Protein AF-A0AA42K1G2-F1 (afdb_monomer)

pLDDT: mean 85.67, std 8.79, range [44.56, 96.56]

Organism: NCBI:txid3037798

InterPro domains:
  IPR009713 Uncharacterised protein family PsiA [PF06952] (1-209)

Nearest PDB structures (foldseek):
  8pr0-assembly1_A  TM=2.053E-01  e=8.808E+00  Homo sapiens

Structure (mmCIF, N/CA/C/O backbone):
data_AF-A0AA42K1G2-F1
#
_entry.id   AF-A0AA42K1G2-F1
#
loop_
_atom_site.group_PDB
_atom_site.id
_atom_site.type_symbol
_atom_site.label_atom_id
_atom_site.label_alt_id
_atom_site.label_comp_id
_atom_site.label_asym_id
_atom_site.label_entity_id
_atom_site.label_seq_id
_atom_site.pdbx_PDB_ins_code
_atom_site.Cartn_x
_atom_site.Cartn_y
_atom_site.Cartn_z
_atom_site.occupancy
_atom_site.B_iso_or_equiv
_atom_site.auth_seq_id
_atom_site.auth_comp_id
_atom_site.auth_asym_id
_atom_site.auth_atom_id
_atom_site.pdbx_PDB_model_num
ATOM 1 N N . MET A 1 1 ? -23.675 -16.047 34.300 1.00 54.50 1 MET A N 1
ATOM 2 C CA . MET A 1 1 ? -24.504 -15.795 33.089 1.00 54.50 1 MET A CA 1
ATOM 3 C C . MET A 1 1 ? -25.926 -16.357 33.238 1.00 54.50 1 MET A C 1
ATOM 5 O O . MET A 1 1 ? -26.657 -16.384 32.256 1.00 54.50 1 MET A O 1
ATOM 9 N N . SER A 1 2 ? -26.373 -16.737 34.446 1.00 71.44 2 SER A N 1
ATOM 10 C CA . SER A 1 2 ? -27.739 -17.251 34.630 1.00 71.44 2 SER A CA 1
ATOM 11 C C . SER A 1 2 ? -28.789 -16.130 34.711 1.00 71.44 2 SER A C 1
ATOM 13 O O . SER A 1 2 ? -29.926 -16.319 34.289 1.00 71.44 2 SER A O 1
ATOM 15 N N . ALA A 1 3 ? -28.398 -14.939 35.183 1.00 76.69 3 ALA A N 1
ATOM 16 C CA . ALA A 1 3 ? -29.294 -13.805 35.406 1.00 76.69 3 ALA A CA 1
ATOM 17 C C . ALA A 1 3 ? -30.017 -13.293 34.146 1.00 76.69 3 ALA A C 1
ATOM 19 O O . ALA A 1 3 ? -31.204 -12.990 34.229 1.00 76.69 3 ALA A O 1
ATOM 20 N N . ILE A 1 4 ? -29.336 -13.216 32.993 1.00 85.19 4 ILE A N 1
ATOM 21 C CA . ILE A 1 4 ? -29.946 -12.768 31.724 1.00 85.19 4 ILE A CA 1
ATOM 22 C C . ILE A 1 4 ? -30.990 -13.789 31.266 1.00 85.19 4 ILE A C 1
ATOM 24 O O . ILE A 1 4 ? -32.155 -13.438 31.114 1.00 85.19 4 ILE A O 1
ATOM 28 N N . ALA A 1 5 ? -30.596 -15.062 31.159 1.00 86.38 5 ALA A N 1
ATOM 29 C CA . ALA A 1 5 ? -31.488 -16.147 30.753 1.00 86.38 5 ALA A CA 1
ATOM 30 C C . ALA A 1 5 ? -32.708 -16.280 31.683 1.00 86.38 5 ALA A C 1
ATOM 32 O O . ALA A 1 5 ? -33.821 -16.528 31.229 1.00 86.38 5 ALA A O 1
ATOM 33 N N . TYR A 1 6 ? -32.524 -16.062 32.989 1.00 87.69 6 TYR A N 1
ATOM 34 C CA . TYR A 1 6 ? -33.616 -16.066 33.962 1.00 87.69 6 TYR A CA 1
ATOM 35 C C . TYR A 1 6 ? -34.645 -14.950 33.712 1.00 87.69 6 TYR A C 1
ATOM 37 O O . TYR A 1 6 ? -35.847 -15.174 33.875 1.00 87.69 6 TYR A O 1
ATOM 45 N N . ILE A 1 7 ? -34.194 -13.744 33.352 1.00 90.19 7 ILE A N 1
ATOM 46 C CA . ILE A 1 7 ? -35.095 -12.623 33.056 1.00 90.19 7 ILE A CA 1
ATOM 47 C C . ILE A 1 7 ? -35.765 -12.813 31.694 1.00 90.19 7 ILE A C 1
ATOM 49 O O . ILE A 1 7 ? -36.975 -12.619 31.608 1.00 90.19 7 ILE A O 1
ATOM 53 N N . GLU A 1 8 ? -35.032 -13.284 30.685 1.00 88.12 8 GLU A N 1
ATOM 54 C CA . GLU A 1 8 ? -35.568 -13.575 29.349 1.00 88.12 8 GLU A CA 1
ATOM 55 C C . GLU A 1 8 ? -36.672 -14.651 29.403 1.00 88.12 8 GLU A C 1
ATOM 57 O O . GLU A 1 8 ? -37.791 -14.421 28.943 1.00 88.12 8 GLU A O 1
ATOM 62 N N . ALA A 1 9 ? -36.444 -15.764 30.108 1.00 88.50 9 ALA A N 1
ATOM 63 C CA . ALA A 1 9 ? -37.466 -16.798 30.306 1.00 88.50 9 ALA A CA 1
ATOM 64 C C . ALA A 1 9 ? -38.715 -16.267 31.038 1.00 88.50 9 ALA A C 1
ATOM 66 O O . ALA A 1 9 ? -39.847 -16.695 30.805 1.00 88.50 9 ALA A O 1
ATOM 67 N N . ARG A 1 10 ? -38.527 -15.305 31.949 1.00 88.25 10 ARG A N 1
ATOM 68 C CA . ARG A 1 10 ? -39.623 -14.669 32.685 1.00 88.25 10 ARG A CA 1
ATOM 69 C C . ARG A 1 10 ? -40.422 -13.707 31.802 1.00 88.25 10 ARG A C 1
ATOM 71 O O . ARG A 1 10 ? -41.642 -13.639 31.966 1.00 88.25 10 ARG A O 1
ATOM 78 N N . THR A 1 11 ? -39.759 -12.992 30.894 1.00 87.50 11 THR A N 1
ATOM 79 C CA . THR A 1 11 ? -40.427 -12.157 29.887 1.00 87.50 11 THR A CA 1
ATOM 80 C C . THR A 1 11 ? -41.189 -12.989 28.868 1.00 87.50 11 THR A C 1
ATOM 82 O O . THR A 1 11 ? -42.335 -12.664 28.574 1.00 87.50 11 THR A O 1
ATOM 85 N N . GLU A 1 12 ? -40.612 -14.096 28.396 1.00 87.50 12 GLU A N 1
ATOM 86 C CA . GLU A 1 12 ? -41.265 -15.026 27.464 1.00 87.50 12 GLU A CA 1
ATOM 87 C C . GLU A 1 12 ? -42.520 -15.659 28.078 1.00 87.50 12 GLU A C 1
ATOM 89 O O . GLU A 1 12 ? -43.532 -15.826 27.405 1.00 87.50 12 GLU A O 1
ATOM 94 N N . ALA A 1 13 ? -42.505 -15.914 29.389 1.00 89.19 13 ALA A N 1
ATOM 95 C CA . ALA A 1 13 ? -43.671 -16.364 30.147 1.00 89.19 13 ALA A CA 1
ATOM 96 C C . ALA A 1 13 ? -44.738 -15.267 30.391 1.00 89.19 13 ALA A C 1
ATOM 98 O O . ALA A 1 13 ? -45.660 -15.482 31.181 1.00 89.19 13 ALA A O 1
ATOM 99 N N . GLY A 1 14 ? -44.605 -14.081 29.785 1.00 84.31 14 GLY A N 1
ATOM 100 C CA . GLY A 1 14 ? -45.577 -12.985 29.867 1.00 84.31 14 GLY A CA 1
ATOM 101 C C . GLY A 1 14 ? -45.667 -12.308 31.238 1.00 84.31 14 GLY A C 1
ATOM 102 O O . GLY A 1 14 ? -46.660 -11.646 31.541 1.00 84.31 14 GLY A O 1
ATOM 103 N N . ARG A 1 15 ? -44.665 -12.478 32.111 1.00 86.06 15 ARG A N 1
ATOM 104 C CA . ARG A 1 15 ? -44.689 -11.891 33.458 1.00 86.06 15 ARG A CA 1
ATOM 105 C C . ARG A 1 15 ? -44.163 -10.461 33.439 1.00 86.06 15 ARG A C 1
ATOM 107 O O . ARG A 1 15 ? -43.101 -10.193 32.887 1.00 86.06 15 ARG A O 1
ATOM 114 N N . SER A 1 16 ? -44.842 -9.572 34.164 1.00 81.81 16 SER A N 1
ATOM 115 C CA . SER A 1 16 ? -44.354 -8.209 34.387 1.00 81.81 16 SER A CA 1
ATOM 116 C C . SER A 1 16 ? -42.993 -8.209 35.105 1.00 81.81 16 SER A C 1
ATOM 118 O O . SER A 1 16 ? -42.757 -8.949 36.080 1.00 81.81 16 SER A O 1
ATOM 120 N N . LEU A 1 17 ? -42.080 -7.390 34.582 1.00 86.31 17 LEU A N 1
ATOM 121 C CA . LEU A 1 17 ? -40.767 -7.123 35.153 1.00 86.31 17 LEU A CA 1
ATOM 122 C C . LEU A 1 17 ? -40.864 -5.932 36.109 1.00 86.31 17 LEU A C 1
ATOM 124 O O . LEU A 1 17 ? -41.482 -4.918 35.803 1.00 86.31 17 LEU A O 1
ATOM 128 N N . GLY A 1 18 ? -40.253 -6.066 37.287 1.00 84.69 18 GLY A N 1
ATOM 129 C CA . GLY A 1 18 ? -40.115 -4.943 38.214 1.00 84.69 18 GLY A CA 1
ATOM 130 C C . GLY A 1 18 ? -38.994 -3.994 37.787 1.00 84.69 18 GLY A C 1
ATOM 131 O O . GLY A 1 18 ? -38.222 -4.308 36.889 1.00 84.69 18 GLY A O 1
ATOM 132 N N . GLU A 1 19 ? -38.860 -2.869 38.489 1.00 88.00 19 GLU A N 1
ATOM 133 C CA . GLU A 1 19 ? -37.791 -1.891 38.245 1.00 88.00 19 GLU A CA 1
ATOM 134 C C . GLU A 1 19 ? -36.392 -2.533 38.374 1.00 88.00 19 GLU A C 1
ATOM 136 O O . GLU A 1 19 ? -36.134 -3.245 39.353 1.00 88.00 19 GLU A O 1
ATOM 141 N N . TYR A 1 20 ? -35.509 -2.279 37.405 1.00 90.81 20 TYR A N 1
ATOM 142 C CA . TYR A 1 20 ? -34.151 -2.838 37.280 1.00 90.81 20 TYR A CA 1
ATOM 143 C C . TYR A 1 20 ? -34.077 -4.377 37.409 1.00 90.81 20 TYR A C 1
ATOM 145 O O . TYR A 1 20 ? -33.473 -4.909 38.355 1.00 90.81 20 TYR A O 1
ATOM 153 N N . PRO A 1 21 ? -34.750 -5.122 36.513 1.00 91.44 21 PRO A N 1
ATOM 154 C CA . PRO A 1 21 ? -34.908 -6.568 36.629 1.00 91.44 21 PRO A CA 1
ATOM 155 C C . PRO A 1 21 ? -33.588 -7.329 36.443 1.00 91.44 21 PRO A C 1
ATOM 157 O O . PRO A 1 21 ? -33.343 -8.303 37.164 1.00 91.44 21 PRO A O 1
ATOM 160 N N . TYR A 1 22 ? -32.721 -6.877 35.536 1.00 91.56 22 TYR A N 1
ATOM 161 C CA . TYR A 1 22 ? -31.444 -7.518 35.231 1.00 91.56 22 TYR A CA 1
ATOM 162 C C . TYR A 1 22 ? -30.423 -7.286 36.343 1.00 91.56 22 TYR A C 1
ATOM 164 O O . TYR A 1 22 ? -29.786 -8.238 36.797 1.00 91.56 22 TYR A O 1
ATOM 172 N N . ALA A 1 23 ? -30.322 -6.059 36.860 1.00 91.62 23 ALA A N 1
ATOM 173 C CA . ALA A 1 23 ? -29.452 -5.747 37.990 1.00 91.62 23 ALA A CA 1
ATOM 174 C C . ALA A 1 23 ? -29.866 -6.528 39.245 1.00 91.62 23 ALA A C 1
ATOM 176 O O . ALA A 1 23 ? -29.015 -7.092 39.932 1.00 91.62 23 ALA A O 1
ATOM 177 N N . LYS A 1 24 ? -31.171 -6.631 39.536 1.00 91.12 24 LYS A N 1
ATOM 178 C CA . LYS A 1 24 ? -31.669 -7.434 40.666 1.00 91.12 24 LYS A CA 1
ATOM 179 C C . LYS A 1 24 ? -31.352 -8.918 40.506 1.00 91.12 24 LYS A C 1
ATOM 181 O O . LYS A 1 24 ? -30.930 -9.547 41.475 1.00 91.12 24 LYS A O 1
ATOM 186 N N . ALA A 1 25 ? -31.531 -9.479 39.310 1.00 91.75 25 ALA A N 1
ATOM 187 C CA . ALA A 1 25 ? -31.167 -10.868 39.041 1.00 91.75 25 ALA A CA 1
ATOM 188 C C . ALA A 1 25 ? -29.657 -11.097 39.207 1.00 91.75 25 ALA A C 1
ATOM 190 O O . ALA A 1 25 ? -29.257 -12.067 39.849 1.00 91.75 25 ALA A O 1
ATOM 191 N N . PHE A 1 26 ? -28.841 -10.165 38.714 1.00 91.81 26 PHE A N 1
ATOM 192 C CA . PHE A 1 26 ? -27.390 -10.195 38.852 1.00 91.81 26 PHE A CA 1
ATOM 193 C C . PHE A 1 26 ? -26.939 -10.134 40.311 1.00 91.81 26 PHE A C 1
ATOM 195 O O . PHE A 1 26 ? -26.221 -11.020 40.759 1.00 91.81 26 PHE A O 1
ATOM 202 N N . PHE A 1 27 ? -27.397 -9.150 41.088 1.00 91.25 27 PHE A N 1
ATOM 203 C CA . PHE A 1 27 ? -27.018 -9.040 42.498 1.00 91.25 27 PHE A CA 1
ATOM 204 C C . PHE A 1 27 ? -27.521 -10.217 43.333 1.00 91.25 27 PHE A C 1
ATOM 206 O O . PHE A 1 27 ? -26.857 -10.607 44.292 1.00 91.25 27 PHE A O 1
ATOM 213 N N . ARG A 1 28 ? -28.657 -10.818 42.965 1.00 90.62 28 ARG A N 1
ATOM 214 C CA . ARG A 1 28 ? -29.149 -12.037 43.611 1.00 90.62 28 ARG A CA 1
ATOM 215 C C . ARG A 1 28 ? -28.249 -13.240 43.323 1.00 90.62 28 ARG A C 1
ATOM 217 O O . ARG A 1 28 ? -27.990 -14.002 44.244 1.00 90.62 28 ARG A O 1
ATOM 224 N N . GLU A 1 29 ? -27.748 -13.390 42.095 1.00 89.31 29 GLU A N 1
ATOM 225 C CA . GLU A 1 29 ? -26.754 -14.422 41.738 1.00 89.31 29 GLU A CA 1
ATOM 226 C C . GLU A 1 29 ? -25.398 -14.143 42.412 1.00 89.31 29 GLU A C 1
ATOM 228 O O . GLU A 1 29 ? -24.765 -15.059 42.921 1.00 89.31 29 GLU A O 1
ATOM 233 N N . PHE A 1 30 ? -24.988 -12.874 42.489 1.00 87.44 30 PHE A N 1
ATOM 234 C CA . PHE A 1 30 ? -23.698 -12.456 43.043 1.00 87.44 30 PHE A CA 1
ATOM 235 C C . PHE A 1 30 ? -23.624 -12.541 44.577 1.00 87.44 30 PHE A C 1
ATOM 237 O O . PHE A 1 30 ? -22.588 -12.896 45.127 1.00 87.44 30 PHE A O 1
ATOM 244 N N . THR A 1 31 ? -24.712 -12.213 45.283 1.00 87.31 31 THR A N 1
ATOM 245 C CA . THR A 1 31 ? -24.721 -12.104 46.759 1.00 87.31 31 THR A CA 1
ATOM 246 C C . THR A 1 31 ? -25.576 -13.157 47.459 1.00 87.31 31 THR A C 1
ATOM 248 O O . THR A 1 31 ? -25.542 -13.254 48.686 1.00 87.31 31 THR A O 1
ATOM 251 N N . GLY A 1 32 ? -26.403 -13.898 46.715 1.00 85.19 32 GLY A N 1
ATOM 252 C CA . GLY A 1 32 ? -27.402 -14.822 47.261 1.00 85.19 32 GLY A CA 1
ATOM 253 C C . GLY A 1 32 ? -28.580 -14.142 47.974 1.00 85.19 32 GLY A C 1
ATOM 254 O O . GLY A 1 32 ? -29.475 -14.825 48.467 1.00 85.19 32 GLY A O 1
ATOM 255 N N . LYS A 1 33 ? -28.609 -12.804 48.049 1.00 85.06 33 LYS A N 1
ATOM 256 C CA . LYS A 1 33 ? -29.622 -12.028 48.781 1.00 85.06 33 LYS A CA 1
ATOM 257 C C . LYS A 1 33 ? -30.523 -11.252 47.825 1.00 85.06 33 LYS A C 1
ATOM 259 O O . LYS A 1 33 ? -30.105 -10.813 46.760 1.00 85.06 33 LYS A O 1
ATOM 264 N N . ALA A 1 34 ? -31.772 -11.031 48.239 1.00 77.69 34 ALA A N 1
ATOM 265 C CA . ALA A 1 34 ? -32.731 -10.237 47.467 1.00 77.69 34 ALA A CA 1
ATOM 266 C C . ALA A 1 34 ? -32.477 -8.715 47.553 1.00 77.69 34 ALA A C 1
ATOM 268 O O . ALA A 1 34 ? -32.885 -7.971 46.663 1.00 77.69 34 ALA A O 1
ATOM 269 N N . GLY A 1 35 ? -31.821 -8.243 48.621 1.00 84.69 35 GLY A N 1
ATOM 270 C CA . GLY A 1 35 ? -31.583 -6.819 48.876 1.00 84.69 35 GLY A CA 1
ATOM 271 C C . GLY A 1 35 ? -30.231 -6.315 48.362 1.00 84.69 35 GLY A C 1
ATOM 272 O O . GLY A 1 35 ? -29.188 -6.898 48.660 1.00 84.69 35 GLY A O 1
ATOM 273 N N . ILE A 1 36 ? -30.240 -5.181 47.651 1.00 89.31 36 ILE A N 1
ATOM 274 C CA . ILE A 1 36 ? -29.026 -4.514 47.151 1.00 89.31 36 ILE A CA 1
ATOM 275 C C . ILE A 1 36 ? -28.585 -3.419 48.136 1.00 89.31 36 ILE A C 1
ATOM 277 O O . ILE A 1 36 ? -29.240 -2.377 48.290 1.00 89.31 36 ILE A O 1
ATOM 281 N N . THR A 1 37 ? -27.451 -3.654 48.796 1.00 89.19 37 THR A N 1
ATOM 282 C CA . THR A 1 37 ? -26.808 -2.700 49.711 1.00 89.19 37 THR A CA 1
ATOM 283 C C . THR A 1 37 ? -25.728 -1.891 48.989 1.00 89.19 37 THR A C 1
ATOM 285 O O . THR A 1 37 ? -25.221 -2.306 47.948 1.00 89.19 37 THR A O 1
ATOM 288 N N . SER A 1 38 ? -25.340 -0.741 49.547 1.00 88.25 38 SER A N 1
ATOM 289 C CA . SER A 1 38 ? -24.227 0.062 49.013 1.00 88.25 38 SER A CA 1
ATOM 290 C C . SER A 1 38 ? -22.897 -0.704 49.007 1.00 88.25 38 SER A C 1
ATOM 292 O O . SER A 1 38 ? -22.079 -0.501 48.116 1.00 88.25 38 SER A O 1
ATOM 294 N N . ALA A 1 39 ? -22.702 -1.634 49.948 1.00 87.88 39 ALA A N 1
ATOM 295 C CA . ALA A 1 39 ? -21.530 -2.504 49.972 1.00 87.88 39 ALA A CA 1
ATOM 296 C C . ALA A 1 39 ? -21.483 -3.441 48.754 1.00 87.88 39 ALA A C 1
ATOM 298 O O . ALA A 1 39 ? -20.420 -3.619 48.171 1.00 87.88 39 ALA A O 1
ATOM 299 N N . HIS A 1 40 ? -22.631 -3.982 48.326 1.00 90.31 40 HIS A N 1
ATOM 300 C CA . HIS A 1 40 ? -22.701 -4.833 47.133 1.00 90.31 40 HIS A CA 1
ATOM 301 C C . HIS A 1 40 ? -22.338 -4.055 45.862 1.00 90.31 40 HIS A C 1
ATOM 303 O O . HIS A 1 40 ? -21.608 -4.563 45.020 1.00 90.31 40 HIS A O 1
ATOM 309 N N . VAL A 1 41 ? -22.800 -2.806 45.733 1.00 89.69 41 VAL A N 1
ATOM 310 C CA . VAL A 1 41 ? -22.441 -1.951 44.586 1.00 89.69 41 VAL A CA 1
ATOM 311 C C . VAL A 1 41 ? -20.938 -1.664 44.571 1.00 89.69 41 VAL A C 1
ATOM 313 O O . VAL A 1 41 ? -20.307 -1.796 43.528 1.00 89.69 41 VAL A O 1
ATOM 316 N N . ARG A 1 42 ? -20.343 -1.375 45.736 1.00 89.50 42 ARG A N 1
ATOM 317 C CA . ARG A 1 42 ? -18.900 -1.119 45.869 1.00 89.50 42 ARG A CA 1
ATOM 318 C C . ARG A 1 42 ? -18.025 -2.340 45.556 1.00 89.50 42 ARG A C 1
ATOM 320 O O . ARG A 1 42 ? -16.879 -2.181 45.156 1.00 89.50 42 ARG A O 1
ATOM 327 N N . GLN A 1 43 ? -18.547 -3.555 45.735 1.00 88.50 43 GLN A N 1
ATOM 328 C CA . GLN A 1 43 ? -17.853 -4.783 45.325 1.00 88.50 43 GLN A CA 1
ATOM 329 C C . GLN A 1 43 ? -17.782 -4.933 43.802 1.00 88.50 43 GLN A C 1
ATOM 331 O O . GLN A 1 43 ? -16.824 -5.509 43.298 1.00 88.50 43 GLN A O 1
ATOM 336 N N . VAL A 1 44 ? -18.790 -4.436 43.081 1.00 88.31 44 VAL A N 1
ATOM 337 C CA . VAL A 1 44 ? -18.844 -4.492 41.613 1.00 88.31 44 VAL A CA 1
ATOM 338 C C . VAL A 1 44 ? -18.030 -3.358 41.004 1.00 88.31 44 VAL A C 1
ATOM 340 O O . VAL A 1 44 ? -17.246 -3.591 40.089 1.00 88.31 44 VAL A O 1
ATOM 343 N N . ASP A 1 45 ? -18.196 -2.145 41.528 1.00 88.62 45 ASP A N 1
ATOM 344 C CA . ASP A 1 45 ? -17.421 -0.979 41.124 1.00 88.62 45 ASP A CA 1
ATOM 345 C C . ASP A 1 45 ? -16.775 -0.319 42.353 1.00 88.62 45 ASP A C 1
ATOM 347 O O . ASP A 1 45 ? -17.453 0.397 43.100 1.00 88.62 45 ASP A O 1
ATOM 351 N N . PRO A 1 46 ? -15.463 -0.528 42.576 1.00 86.44 46 PRO A N 1
ATOM 352 C CA . PRO A 1 46 ? -14.736 0.092 43.681 1.00 86.44 46 PRO A CA 1
ATOM 353 C C . PRO A 1 46 ? -14.739 1.625 43.652 1.00 86.44 46 PRO A C 1
ATOM 355 O O . PRO A 1 46 ? -14.473 2.235 44.689 1.00 86.44 46 PRO A O 1
ATOM 358 N N . ALA A 1 47 ? -15.038 2.243 42.501 1.00 84.88 47 ALA A N 1
ATOM 359 C CA . ALA A 1 47 ? -15.154 3.693 42.377 1.00 84.88 47 ALA A CA 1
ATOM 360 C C . ALA A 1 47 ? -16.395 4.252 43.092 1.00 84.88 47 ALA A C 1
ATOM 362 O O . ALA A 1 47 ? -16.426 5.434 43.418 1.00 84.88 47 ALA A O 1
ATOM 363 N N . TYR A 1 48 ? -17.402 3.419 43.382 1.00 87.25 48 TYR A N 1
ATOM 364 C CA . TYR A 1 48 ? -18.578 3.858 44.126 1.00 87.25 48 TYR A CA 1
ATOM 365 C C . TYR A 1 48 ? -18.248 4.105 45.606 1.00 87.25 48 TYR A C 1
ATOM 367 O O . TYR A 1 48 ? -17.921 3.175 46.355 1.00 87.25 48 TYR A O 1
ATOM 375 N N . ASN A 1 49 ? -18.420 5.350 46.060 1.00 84.31 49 ASN A N 1
ATOM 376 C CA . ASN A 1 49 ? -18.286 5.714 47.466 1.00 84.31 49 ASN A CA 1
ATOM 377 C C . ASN A 1 49 ? -19.578 6.359 48.010 1.00 84.31 49 ASN A C 1
ATOM 379 O O . ASN A 1 49 ? -19.910 7.485 47.647 1.00 84.31 49 ASN A O 1
ATOM 383 N N . PRO A 1 50 ? -20.297 5.699 48.939 1.00 81.38 50 PRO A N 1
ATOM 384 C CA . PRO A 1 50 ? -21.540 6.231 49.498 1.00 81.38 50 PRO A CA 1
ATOM 385 C C . PRO A 1 50 ? -21.348 7.458 50.407 1.00 81.38 50 PRO A C 1
ATOM 387 O O . PRO A 1 50 ? -22.337 8.092 50.769 1.00 81.38 50 PRO A O 1
ATOM 390 N N . SER A 1 51 ? -20.113 7.777 50.808 1.00 81.31 51 SER A N 1
ATOM 391 C CA . SER A 1 51 ? -19.816 8.881 51.729 1.00 81.31 51 SER A CA 1
ATOM 392 C C . SER A 1 51 ? -19.663 10.241 51.037 1.00 81.31 51 SER A C 1
ATOM 394 O O . SER A 1 51 ? -19.739 11.267 51.714 1.00 81.31 51 SER A O 1
ATOM 396 N N . TYR A 1 52 ? -19.457 10.281 49.715 1.00 79.88 52 TYR A N 1
ATOM 397 C CA . TYR A 1 52 ? -19.351 11.539 48.974 1.00 79.88 52 TYR A CA 1
ATOM 398 C C . TYR A 1 52 ? -20.744 12.081 48.634 1.00 79.88 52 TYR A C 1
ATOM 400 O O . TYR A 1 52 ? -21.507 11.487 47.873 1.00 79.88 52 TYR A O 1
ATOM 408 N N . ARG A 1 53 ? -21.102 13.235 49.212 1.00 60.34 53 ARG A N 1
ATOM 409 C CA . ARG A 1 53 ? -22.331 13.955 48.842 1.00 60.34 53 ARG A CA 1
ATOM 410 C C . ARG A 1 53 ? -22.129 14.655 47.496 1.00 60.34 53 ARG A C 1
ATOM 412 O O . ARG A 1 53 ? -21.180 15.416 47.354 1.00 60.34 53 ARG A O 1
ATOM 419 N N . GLY A 1 54 ? -23.053 14.443 46.555 1.00 67.00 54 GLY A N 1
ATOM 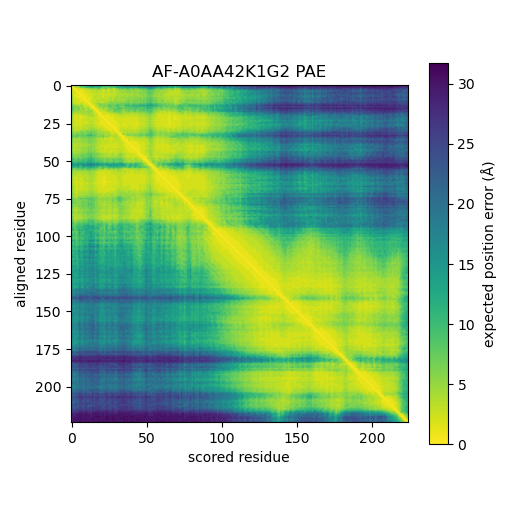420 C CA . GLY A 1 54 ? -23.051 15.072 45.224 1.00 67.00 54 GLY A CA 1
ATOM 421 C C . GLY A 1 54 ? -22.637 14.145 44.076 1.00 67.00 54 GLY A C 1
ATOM 422 O O . GLY A 1 54 ? -22.800 14.516 42.918 1.00 67.00 54 GLY A O 1
ATOM 423 N N . GLU A 1 55 ? -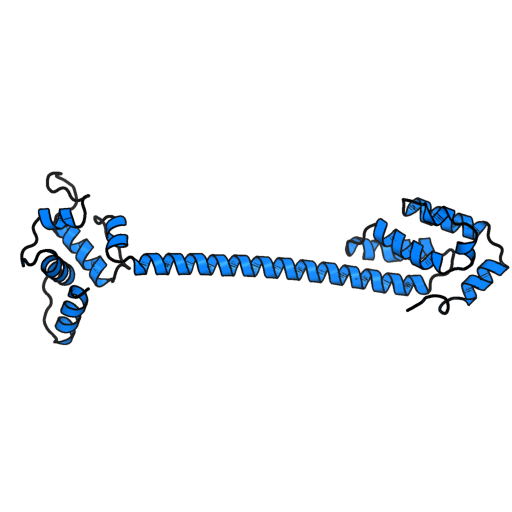22.154 12.939 44.380 1.00 78.88 55 GLU A N 1
ATOM 424 C CA . GLU A 1 55 ? -21.879 11.901 43.382 1.00 78.88 55 GLU A CA 1
ATOM 425 C C . GLU A 1 55 ? -23.126 11.069 43.045 1.00 78.88 55 GLU A C 1
ATOM 427 O O . GLU A 1 55 ? -24.178 11.174 43.686 1.00 78.88 55 GLU A O 1
ATOM 432 N N . ALA A 1 56 ? -22.999 10.234 42.012 1.00 83.19 56 ALA A N 1
ATOM 433 C CA . ALA A 1 56 ? -24.065 9.364 41.545 1.00 83.19 56 ALA A CA 1
ATOM 434 C C . ALA A 1 56 ? -24.566 8.429 42.657 1.00 83.19 56 ALA A C 1
ATOM 436 O O . ALA A 1 56 ? -23.806 7.813 43.411 1.00 83.19 56 ALA A O 1
ATOM 437 N N . THR A 1 57 ? -25.885 8.319 42.757 1.00 88.88 57 THR A N 1
ATOM 438 C CA . THR A 1 57 ? -26.545 7.582 43.830 1.00 88.88 57 THR A CA 1
ATOM 439 C C . THR A 1 57 ? -26.438 6.070 43.624 1.00 88.88 57 THR A C 1
ATOM 441 O O . THR A 1 57 ? -26.175 5.572 42.529 1.00 88.88 57 THR A O 1
ATOM 444 N N . LYS A 1 58 ? -26.730 5.293 44.677 1.00 89.94 58 LYS A N 1
ATOM 445 C CA . LYS A 1 58 ? -26.831 3.824 44.582 1.00 89.94 58 LYS A CA 1
ATOM 446 C C . LYS A 1 58 ? -27.763 3.390 43.441 1.00 89.94 58 LYS A C 1
ATOM 448 O O . LYS A 1 58 ? -27.489 2.414 42.752 1.00 89.94 58 LYS A O 1
ATOM 453 N N . THR A 1 59 ? -28.874 4.101 43.263 1.00 89.31 59 THR A N 1
ATOM 454 C CA . THR A 1 59 ? -29.866 3.835 42.215 1.00 89.31 59 THR A CA 1
ATOM 455 C C . THR A 1 59 ? -29.326 4.106 40.816 1.00 89.31 59 THR A C 1
ATOM 457 O O . THR A 1 59 ? -29.644 3.344 39.908 1.00 89.31 59 THR A O 1
ATOM 460 N N . ASP A 1 60 ? -28.452 5.100 40.645 1.00 90.75 60 ASP A N 1
ATOM 461 C CA . ASP A 1 60 ? -27.818 5.389 39.352 1.00 90.75 60 ASP A CA 1
ATOM 462 C C . ASP A 1 60 ? -26.848 4.276 38.945 1.00 90.75 60 ASP A C 1
ATOM 464 O O . ASP A 1 60 ? -26.865 3.825 37.801 1.00 90.75 60 ASP A O 1
ATOM 468 N N . TYR A 1 61 ? -26.071 3.750 39.897 1.00 91.50 61 TYR A N 1
ATOM 469 C CA . TYR A 1 61 ? -25.238 2.567 39.662 1.00 91.50 61 TYR A CA 1
ATOM 470 C C . TYR A 1 61 ? -26.073 1.326 39.333 1.00 91.50 61 TYR A C 1
ATOM 472 O O . TYR A 1 61 ? -25.735 0.587 38.412 1.00 91.50 61 TYR A O 1
ATOM 480 N N . ILE A 1 62 ? -27.182 1.099 40.046 1.00 92.38 62 ILE A N 1
ATOM 481 C CA . ILE A 1 62 ? -28.089 -0.021 39.752 1.00 92.38 62 ILE A CA 1
ATOM 482 C C . ILE A 1 62 ? -28.664 0.116 38.338 1.00 92.38 62 ILE A C 1
ATOM 484 O O . ILE A 1 62 ? -28.669 -0.868 37.604 1.00 92.38 62 ILE A O 1
ATOM 488 N N . ARG A 1 63 ? -29.079 1.319 37.925 1.00 92.69 63 ARG A N 1
ATOM 489 C CA . ARG A 1 63 ? -29.561 1.595 36.564 1.00 92.69 63 ARG A CA 1
ATOM 490 C C . ARG A 1 63 ? -28.481 1.347 35.511 1.00 92.69 63 ARG A C 1
ATOM 492 O O . ARG A 1 63 ? -28.763 0.731 34.485 1.00 92.69 63 ARG A O 1
ATOM 499 N N . ALA A 1 64 ? -27.255 1.806 35.755 1.00 92.19 64 ALA A N 1
ATOM 500 C CA . ALA A 1 64 ? -26.140 1.599 34.835 1.00 92.19 64 ALA A CA 1
ATOM 501 C C . ALA A 1 64 ? -25.806 0.105 34.674 1.00 92.19 64 ALA A C 1
ATOM 503 O O . ALA A 1 64 ? -25.610 -0.364 33.552 1.00 92.19 64 ALA A O 1
ATOM 504 N N . ILE A 1 65 ? -25.814 -0.656 35.776 1.00 92.06 65 ILE A N 1
ATOM 505 C CA . ILE A 1 65 ? -25.626 -2.116 35.768 1.00 92.06 65 ILE A CA 1
ATOM 506 C C . ILE A 1 65 ? -26.788 -2.817 35.049 1.00 92.06 65 ILE A C 1
ATOM 508 O O . ILE A 1 65 ? -26.573 -3.758 34.291 1.00 92.06 65 ILE A O 1
ATOM 512 N N . ASP A 1 66 ? -28.022 -2.364 35.253 1.00 93.00 66 ASP A N 1
ATOM 513 C CA . ASP A 1 66 ? -29.189 -2.937 34.582 1.00 93.00 66 ASP A CA 1
ATOM 514 C C . ASP A 1 66 ? -29.084 -2.767 33.062 1.00 93.00 66 ASP A C 1
ATOM 516 O O . ASP A 1 66 ? -29.154 -3.744 32.319 1.00 93.00 66 ASP A O 1
ATOM 520 N N . THR A 1 67 ? -28.775 -1.546 32.621 1.00 91.88 67 THR A N 1
ATOM 521 C CA . THR A 1 67 ? -28.686 -1.196 31.197 1.00 91.88 67 THR A CA 1
ATOM 522 C C . THR A 1 67 ? -27.535 -1.916 30.495 1.00 91.88 67 THR A C 1
ATOM 524 O O . THR A 1 67 ? -27.647 -2.332 29.336 1.00 91.88 67 THR A O 1
ATOM 527 N N . ILE A 1 68 ? -26.398 -2.095 31.175 1.00 91.50 68 ILE A N 1
ATOM 528 C CA . ILE A 1 68 ? -25.269 -2.803 30.570 1.00 91.50 68 ILE A CA 1
ATOM 529 C C . ILE A 1 68 ? -25.530 -4.303 30.455 1.00 91.50 68 ILE A C 1
ATOM 531 O O . ILE A 1 68 ? -25.119 -4.919 29.474 1.00 91.50 68 ILE A O 1
ATOM 535 N N . ILE A 1 69 ? -26.242 -4.895 31.416 1.00 91.38 69 ILE A N 1
ATOM 536 C CA . ILE A 1 69 ? -26.608 -6.311 31.362 1.00 91.38 69 ILE A CA 1
ATOM 537 C C . ILE A 1 69 ? -27.675 -6.545 30.296 1.00 91.38 69 ILE A C 1
ATOM 539 O O . ILE A 1 69 ? -27.525 -7.464 29.491 1.00 91.38 69 ILE A O 1
ATOM 543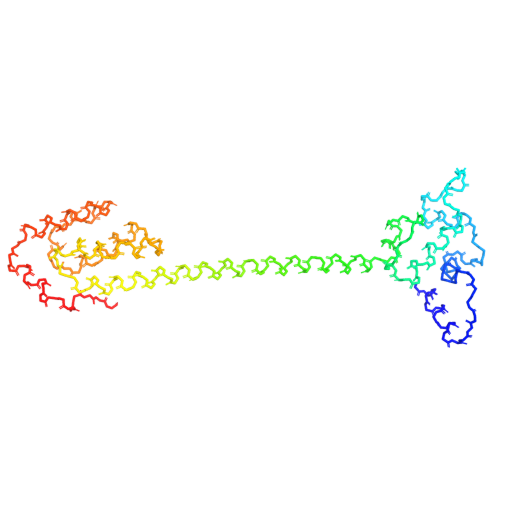 N N . GLU A 1 70 ? -28.689 -5.682 30.237 1.00 90.44 70 GLU A N 1
ATOM 544 C CA . GLU A 1 70 ? -29.724 -5.702 29.201 1.00 90.44 70 GLU A CA 1
ATOM 545 C C . GLU A 1 70 ? -29.109 -5.604 27.797 1.00 90.44 70 GLU A C 1
ATOM 547 O O . GLU A 1 70 ? -29.384 -6.419 26.917 1.00 90.44 70 GLU A O 1
ATOM 552 N N . SER A 1 71 ? -28.187 -4.661 27.595 1.00 88.69 71 SER A N 1
ATOM 553 C CA . SER A 1 71 ? -27.490 -4.485 26.316 1.00 88.69 71 SER A CA 1
ATOM 554 C C . SER A 1 71 ? -26.373 -5.506 26.061 1.00 88.69 71 SER A C 1
ATOM 556 O O . SER A 1 71 ? -25.700 -5.434 25.027 1.00 88.69 71 SER A O 1
ATOM 558 N N . ARG A 1 72 ? -26.154 -6.457 26.981 1.00 87.19 72 ARG A N 1
ATOM 559 C CA . ARG A 1 72 ? -25.083 -7.468 26.933 1.00 87.19 72 ARG A CA 1
ATOM 560 C C . ARG A 1 72 ? -23.688 -6.854 26.741 1.00 87.19 72 ARG A C 1
ATOM 562 O O . ARG A 1 72 ? -22.873 -7.380 25.986 1.00 87.19 72 ARG A O 1
ATOM 569 N N . GLY A 1 73 ? -23.435 -5.710 27.374 1.00 86.31 73 GLY A N 1
ATOM 570 C CA . GLY A 1 73 ? -22.165 -4.985 27.309 1.00 86.31 73 GLY A CA 1
ATOM 571 C C . GLY A 1 73 ? -22.012 -4.022 26.129 1.00 86.31 73 GLY A C 1
ATOM 572 O O . GLY A 1 73 ? -20.923 -3.482 25.948 1.00 86.31 73 GLY A O 1
ATOM 573 N N . LYS A 1 74 ? -23.059 -3.799 25.319 1.00 84.75 74 LYS A N 1
ATOM 574 C CA . LYS A 1 74 ? -23.006 -2.880 24.163 1.00 84.75 74 LYS A CA 1
ATOM 575 C C . LYS A 1 74 ? -23.222 -1.417 24.538 1.00 84.75 74 LYS A C 1
ATOM 577 O O . LYS A 1 74 ? -22.605 -0.546 23.932 1.00 84.75 74 LYS A O 1
ATOM 582 N N . THR A 1 75 ? -24.092 -1.151 25.509 1.00 86.25 75 THR A N 1
ATOM 583 C CA . THR A 1 75 ? -24.461 0.207 25.916 1.00 86.25 75 THR A CA 1
ATOM 584 C C . THR A 1 75 ? -23.890 0.490 27.294 1.00 86.25 75 THR A C 1
ATOM 586 O O . THR A 1 75 ? -24.158 -0.231 28.254 1.00 86.25 75 THR A O 1
ATOM 589 N N . TRP A 1 76 ? -23.104 1.557 27.389 1.00 83.88 76 TRP A N 1
ATOM 590 C CA . TRP A 1 76 ? -22.506 2.011 28.635 1.00 83.88 76 TRP A CA 1
ATOM 591 C C . TRP A 1 76 ? -23.123 3.334 29.079 1.00 83.88 76 TRP A C 1
ATOM 593 O O . TRP A 1 76 ? -23.285 4.244 28.267 1.00 83.88 76 TRP A O 1
ATOM 603 N N . ILE A 1 77 ? -23.434 3.436 30.372 1.00 87.00 77 ILE A N 1
ATOM 604 C CA . ILE A 1 77 ? -23.961 4.646 31.001 1.00 87.00 77 ILE A CA 1
ATOM 605 C C . ILE A 1 77 ? -23.137 4.945 32.263 1.00 87.00 77 ILE A C 1
ATOM 607 O O . ILE A 1 77 ? -22.807 4.045 33.040 1.00 87.00 77 ILE A O 1
ATOM 611 N N . ILE A 1 78 ? -22.806 6.222 32.458 1.00 86.62 78 ILE A N 1
ATOM 612 C CA . ILE A 1 78 ? -22.193 6.768 33.679 1.00 86.62 78 ILE A CA 1
ATOM 613 C C . ILE A 1 78 ? -23.166 6.516 34.850 1.00 86.62 78 ILE A C 1
ATOM 615 O O . ILE A 1 78 ? -24.371 6.692 34.668 1.00 86.62 78 ILE A O 1
ATOM 619 N N . PRO A 1 79 ? -22.710 6.081 36.039 1.00 87.75 79 PRO A N 1
ATOM 620 C CA . PRO A 1 79 ? -21.363 6.258 36.604 1.00 87.75 79 PRO A CA 1
ATOM 621 C C . PRO A 1 79 ? -20.426 5.043 36.554 1.00 87.75 79 PRO A C 1
ATOM 623 O O . PRO A 1 79 ? -19.350 5.093 37.144 1.00 87.75 79 PRO A O 1
ATOM 626 N N . LEU A 1 80 ? -20.806 3.953 35.883 1.00 87.19 80 LEU A N 1
ATOM 627 C CA . LEU A 1 80 ? -20.025 2.713 35.926 1.00 87.19 80 LEU A CA 1
ATOM 628 C C . LEU A 1 80 ? -18.651 2.878 35.251 1.00 87.19 80 LEU A C 1
ATOM 630 O O . LEU A 1 80 ? -18.563 3.438 34.160 1.00 87.19 80 LEU A O 1
ATOM 634 N N . SER A 1 81 ? -17.579 2.350 35.839 1.00 85.62 81 SER A N 1
ATOM 635 C CA . SER A 1 81 ? -16.249 2.376 35.215 1.00 85.62 81 SER A CA 1
ATOM 636 C C . SER A 1 81 ? -16.146 1.445 33.998 1.00 85.62 81 SER A C 1
ATOM 638 O O . SER A 1 81 ? -16.637 0.315 34.006 1.00 85.62 81 SER A O 1
ATOM 640 N N . LYS A 1 82 ? -15.404 1.864 32.961 1.00 83.06 82 LYS A N 1
ATOM 641 C CA . LYS A 1 82 ? -15.117 1.050 31.760 1.00 83.06 82 LYS A CA 1
ATOM 642 C C . LYS A 1 82 ? -14.369 -0.256 32.080 1.00 83.06 82 LYS A C 1
ATOM 644 O O . LYS A 1 82 ? -14.497 -1.242 31.348 1.00 83.06 82 LYS A O 1
ATOM 649 N N . ALA A 1 83 ? -13.620 -0.287 33.184 1.00 84.38 83 ALA A N 1
ATOM 650 C CA . ALA A 1 83 ? -12.946 -1.494 33.658 1.00 84.38 83 ALA A CA 1
ATOM 651 C C . ALA A 1 83 ? -13.954 -2.578 34.078 1.00 84.38 83 ALA A C 1
ATOM 653 O O . ALA A 1 83 ? -13.796 -3.740 33.709 1.00 84.38 83 ALA A O 1
ATOM 654 N N . VAL A 1 84 ? -15.037 -2.183 34.758 1.00 86.25 84 VAL A N 1
ATOM 655 C CA . VAL A 1 84 ? -16.115 -3.089 35.189 1.00 86.25 84 VAL A CA 1
ATOM 656 C C . VAL A 1 84 ? -16.807 -3.709 33.977 1.00 86.25 84 VAL A C 1
ATOM 658 O O . VAL A 1 84 ? -17.056 -4.909 33.949 1.00 86.25 84 VAL A O 1
ATOM 661 N N . ILE A 1 85 ? -17.029 -2.923 32.923 1.00 83.69 85 ILE A N 1
ATOM 662 C CA . ILE A 1 85 ? -17.615 -3.408 31.663 1.00 83.69 85 ILE A CA 1
ATOM 663 C C . ILE A 1 85 ? -16.747 -4.486 31.029 1.00 83.69 85 ILE A C 1
ATOM 665 O O . ILE A 1 85 ? -17.243 -5.537 30.635 1.00 83.69 85 ILE A O 1
ATOM 669 N N . THR A 1 86 ? -15.448 -4.210 30.926 1.00 84.25 86 THR A N 1
ATOM 670 C CA . THR A 1 86 ? -14.475 -5.137 30.342 1.00 84.25 86 THR A CA 1
ATOM 671 C C . THR A 1 86 ? -14.425 -6.439 31.139 1.00 84.25 86 THR A C 1
ATOM 673 O O . THR A 1 86 ? -14.354 -7.511 30.544 1.00 84.25 86 THR A O 1
ATOM 676 N N . ALA A 1 87 ? -14.526 -6.356 32.469 1.00 86.44 87 ALA A N 1
ATOM 677 C CA . ALA A 1 87 ? -14.571 -7.521 33.344 1.00 86.44 87 ALA A CA 1
ATOM 678 C C . ALA A 1 87 ? -15.883 -8.319 33.211 1.00 86.44 87 ALA A C 1
ATOM 680 O O . ALA A 1 87 ? -15.847 -9.547 33.188 1.00 86.44 87 ALA A O 1
ATOM 681 N N . MET A 1 88 ? -17.036 -7.648 33.094 1.00 86.19 88 MET A N 1
ATOM 682 C CA . MET A 1 88 ? -18.344 -8.308 32.964 1.00 86.19 88 MET A CA 1
ATOM 683 C C . MET A 1 88 ? -18.582 -8.899 31.566 1.00 86.19 88 MET A C 1
ATOM 685 O O . MET A 1 88 ? -19.207 -9.952 31.446 1.00 86.19 88 MET A O 1
ATOM 689 N N . PHE A 1 89 ? -18.084 -8.244 30.513 1.00 86.69 89 PHE A N 1
ATOM 690 C CA . PHE A 1 89 ? -18.309 -8.613 29.111 1.00 86.69 89 PHE A CA 1
ATOM 691 C C . PHE A 1 89 ? -17.004 -8.617 28.288 1.00 86.69 89 PHE A C 1
ATOM 693 O O . PHE A 1 89 ? -16.873 -7.856 27.322 1.00 86.69 89 PHE A O 1
ATOM 700 N N . PRO A 1 90 ? -16.039 -9.504 28.600 1.00 82.75 90 PRO A N 1
ATOM 701 C CA . PRO A 1 90 ? -14.744 -9.534 27.915 1.00 82.75 90 PRO A CA 1
ATOM 702 C C . PRO A 1 90 ? -14.883 -9.842 26.419 1.00 82.75 90 PRO A C 1
ATOM 704 O O . PRO A 1 90 ? -14.192 -9.250 25.594 1.00 82.75 90 PRO A O 1
ATOM 707 N N . ALA A 1 91 ? -15.840 -10.699 26.046 1.00 81.56 91 ALA A N 1
ATOM 708 C CA . ALA A 1 91 ? -16.076 -11.097 24.658 1.00 81.56 91 ALA A CA 1
ATOM 709 C C . ALA A 1 91 ? -16.461 -9.922 23.738 1.00 81.56 91 ALA A C 1
ATOM 711 O O . ALA A 1 91 ? -16.115 -9.933 22.557 1.00 81.56 91 ALA A O 1
ATOM 712 N N . VAL A 1 92 ? -17.140 -8.896 24.264 1.00 79.50 92 VAL A N 1
ATOM 713 C CA . VAL A 1 92 ? -17.524 -7.706 23.486 1.00 79.50 92 VAL A CA 1
ATOM 714 C C . VAL A 1 92 ? -16.287 -6.886 23.133 1.00 79.50 92 VAL A C 1
ATOM 716 O O . VAL A 1 92 ? -16.116 -6.491 21.980 1.00 79.50 92 VAL A O 1
ATOM 719 N N . GLN A 1 93 ? -15.384 -6.700 24.099 1.00 75.88 93 GLN A N 1
ATOM 720 C CA . GLN A 1 93 ? -14.112 -6.018 23.873 1.00 75.88 93 GLN A CA 1
ATOM 721 C C . GLN A 1 93 ? -13.213 -6.828 22.938 1.00 75.88 93 GLN A C 1
ATOM 723 O O . GLN A 1 93 ? -12.672 -6.274 21.984 1.00 75.88 93 GLN A O 1
ATOM 728 N N . SER A 1 94 ? -13.071 -8.138 23.153 1.00 78.62 94 SER A N 1
ATOM 729 C CA . SER A 1 94 ? -12.265 -8.994 22.273 1.00 78.62 94 SER A CA 1
ATOM 730 C C . SER A 1 94 ? -12.782 -8.988 20.832 1.00 78.62 94 SER A C 1
ATOM 732 O O . SER A 1 94 ? -11.983 -8.885 19.905 1.00 78.62 94 SER A O 1
ATOM 734 N N . GLY A 1 95 ? -14.103 -9.035 20.634 1.00 82.44 95 GLY A N 1
ATOM 735 C CA . GLY A 1 95 ? -14.713 -8.979 19.306 1.00 82.44 95 GLY A CA 1
ATOM 736 C C . GLY A 1 95 ? -14.477 -7.645 18.597 1.00 82.44 95 GLY A C 1
ATOM 737 O O . GLY A 1 95 ? -14.170 -7.633 17.405 1.00 82.44 95 GLY A O 1
ATOM 738 N N . GLU A 1 96 ? -14.564 -6.523 19.313 1.00 82.12 96 GLU A N 1
ATOM 739 C CA . GLU A 1 96 ? -14.295 -5.210 18.722 1.00 82.12 96 GLU A CA 1
ATOM 740 C C . GLU A 1 96 ? -12.814 -5.038 18.361 1.00 82.12 96 GLU A C 1
ATOM 742 O O . GLU A 1 96 ? -12.502 -4.661 17.232 1.00 82.12 96 GLU A O 1
ATOM 747 N N . HIS A 1 97 ? -11.891 -5.431 19.244 1.00 81.31 97 HIS A N 1
ATOM 748 C CA . HIS A 1 97 ? -10.457 -5.427 18.930 1.00 81.31 97 HIS A CA 1
ATOM 749 C C . HIS A 1 97 ? -10.126 -6.324 17.729 1.00 81.31 97 HIS A C 1
ATOM 751 O O . HIS A 1 97 ? -9.348 -5.931 16.859 1.00 81.31 97 HIS A O 1
ATOM 757 N N . GLN A 1 98 ? -10.743 -7.508 17.629 1.00 85.75 98 GLN A N 1
ATOM 758 C CA . GLN A 1 98 ? -10.579 -8.390 16.471 1.00 85.75 98 GLN A CA 1
ATOM 759 C C . GLN A 1 98 ? -11.083 -7.738 15.181 1.00 85.75 98 GLN A C 1
ATOM 761 O O . GLN A 1 98 ? -10.417 -7.836 14.152 1.00 85.75 98 GLN A O 1
ATOM 766 N N . ARG A 1 99 ? -12.229 -7.046 15.219 1.00 88.56 99 ARG A N 1
ATOM 767 C CA . ARG A 1 99 ? -12.773 -6.326 14.057 1.00 88.56 99 ARG A CA 1
ATOM 768 C C . ARG A 1 99 ? -11.866 -5.186 13.621 1.00 88.56 99 ARG A C 1
ATOM 770 O O . ARG A 1 99 ? -11.632 -5.052 12.421 1.00 88.56 99 ARG A O 1
ATOM 777 N N . ILE A 1 100 ? -11.356 -4.396 14.564 1.00 88.56 100 ILE A N 1
ATOM 778 C CA . ILE A 1 100 ? -10.415 -3.304 14.289 1.00 88.56 100 ILE A CA 1
ATOM 779 C C . ILE A 1 100 ? -9.140 -3.875 13.661 1.00 88.56 100 ILE A C 1
ATOM 781 O O . ILE A 1 100 ? -8.807 -3.512 12.535 1.00 88.56 100 ILE A O 1
ATOM 785 N N . SER A 1 101 ? -8.516 -4.866 14.304 1.00 91.69 101 SER A N 1
ATOM 786 C CA . SER A 1 101 ? -7.306 -5.516 13.785 1.00 91.69 101 SER A CA 1
ATOM 787 C C . SER A 1 101 ? -7.526 -6.139 12.402 1.00 91.69 101 SER A C 1
ATOM 789 O O . SER A 1 101 ? -6.679 -6.043 11.516 1.00 91.69 101 SER A O 1
ATOM 791 N N . HIS A 1 102 ? -8.683 -6.760 12.171 1.00 94.06 102 HIS A N 1
ATOM 792 C CA . HIS A 1 102 ? -9.024 -7.322 10.868 1.00 94.06 102 HIS A CA 1
ATOM 793 C C . HIS A 1 102 ? -9.199 -6.237 9.794 1.00 94.06 102 HIS A C 1
ATOM 795 O O . HIS A 1 102 ? -8.715 -6.402 8.674 1.00 94.06 102 HIS A O 1
ATOM 801 N N . ARG A 1 103 ? -9.846 -5.109 10.123 1.00 94.88 103 ARG A N 1
ATOM 802 C CA . ARG A 1 103 ? -9.969 -3.956 9.214 1.00 94.88 103 ARG A CA 1
ATOM 803 C C . ARG A 1 103 ? -8.603 -3.379 8.857 1.00 94.88 103 ARG A C 1
ATOM 805 O O . ARG A 1 103 ? -8.361 -3.121 7.681 1.00 94.88 103 ARG A O 1
ATOM 812 N N . GLU A 1 104 ? -7.712 -3.242 9.834 1.00 94.88 104 GLU A N 1
ATOM 813 C CA . GLU A 1 104 ? -6.335 -2.787 9.619 1.00 94.88 104 GLU A CA 1
ATOM 814 C C . GLU A 1 104 ? -5.569 -3.740 8.700 1.00 94.88 104 GLU A C 1
ATOM 816 O O . GLU A 1 104 ? -5.012 -3.300 7.698 1.00 94.88 104 GLU A O 1
ATOM 821 N N . LYS A 1 105 ? -5.625 -5.055 8.957 1.00 96.31 105 LYS A N 1
ATOM 822 C CA . LYS A 1 105 ? -5.008 -6.077 8.092 1.00 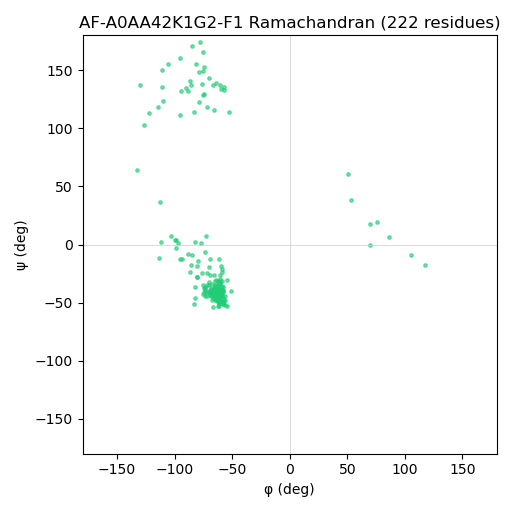96.31 105 LYS A CA 1
ATOM 823 C C . LYS A 1 105 ? -5.527 -6.025 6.656 1.00 96.31 105 LYS A C 1
ATOM 825 O O . LYS A 1 105 ? -4.761 -6.189 5.711 1.00 96.31 105 LYS A O 1
ATOM 830 N N . ILE A 1 106 ? -6.827 -5.797 6.468 1.00 96.25 106 ILE A N 1
ATOM 831 C CA . ILE A 1 106 ? -7.405 -5.629 5.130 1.00 96.25 106 ILE A CA 1
ATOM 832 C C . ILE A 1 106 ? -6.882 -4.351 4.472 1.00 96.25 106 ILE A C 1
ATOM 834 O O . ILE A 1 106 ? -6.570 -4.371 3.281 1.00 96.25 106 ILE A O 1
ATOM 838 N N . ALA A 1 107 ? -6.808 -3.242 5.209 1.00 96.56 107 ALA A N 1
ATOM 839 C CA . ALA A 1 107 ? -6.330 -1.970 4.681 1.00 96.56 107 ALA A CA 1
ATOM 840 C C . ALA A 1 107 ? -4.863 -2.061 4.234 1.00 96.56 107 ALA A C 1
ATOM 842 O O . ALA A 1 107 ? -4.557 -1.690 3.101 1.00 96.56 107 ALA A O 1
ATOM 843 N N . THR A 1 108 ? -3.991 -2.642 5.063 1.00 96.19 108 THR A N 1
ATOM 844 C CA . THR A 1 108 ? -2.569 -2.840 4.739 1.00 96.19 108 THR A CA 1
ATOM 845 C C . THR A 1 108 ? -2.370 -3.828 3.591 1.00 96.19 108 THR A C 1
ATOM 847 O O . THR A 1 108 ? -1.587 -3.577 2.679 1.00 96.19 108 THR A O 1
ATOM 850 N N . ALA A 1 109 ? -3.130 -4.926 3.548 1.00 96.50 109 ALA A N 1
ATOM 851 C CA . ALA A 1 109 ? -3.072 -5.856 2.420 1.00 96.50 109 ALA A CA 1
ATOM 852 C C . ALA A 1 109 ? -3.528 -5.198 1.106 1.00 96.50 109 ALA A C 1
ATOM 854 O O . ALA A 1 109 ? -2.996 -5.498 0.037 1.00 96.50 109 ALA A O 1
ATOM 855 N N . ARG A 1 110 ? -4.516 -4.295 1.159 1.00 96.56 110 ARG A N 1
ATOM 856 C CA . ARG A 1 110 ? -4.975 -3.538 -0.015 1.00 96.56 110 ARG A CA 1
ATOM 857 C C . ARG A 1 110 ? -3.929 -2.537 -0.496 1.00 96.56 110 ARG A C 1
ATOM 859 O O . ARG A 1 110 ? -3.747 -2.452 -1.708 1.00 96.56 110 ARG A O 1
ATOM 866 N N . SER A 1 111 ? -3.262 -1.802 0.396 1.00 95.44 111 SER A N 1
ATOM 867 C CA . SER A 1 111 ? -2.188 -0.880 -0.003 1.00 95.44 111 SER A CA 1
ATOM 868 C C . SER A 1 111 ? -1.014 -1.640 -0.615 1.00 95.44 111 SER A C 1
ATOM 870 O O . SER A 1 111 ? -0.630 -1.336 -1.740 1.00 95.44 111 SER A O 1
ATOM 872 N N . ALA A 1 112 ? -0.564 -2.723 0.025 1.00 96.50 112 ALA A N 1
ATOM 873 C CA . ALA A 1 112 ? 0.520 -3.560 -0.489 1.00 96.50 112 ALA A CA 1
ATOM 874 C C . ALA A 1 112 ? 0.211 -4.138 -1.884 1.00 96.50 112 ALA A C 1
ATOM 876 O O . ALA A 1 112 ? 1.064 -4.139 -2.768 1.00 96.50 112 ALA A O 1
ATOM 877 N N . ARG A 1 113 ? -1.031 -4.587 -2.125 1.00 96.38 113 ARG A N 1
ATOM 878 C CA . ARG A 1 113 ? -1.460 -5.059 -3.456 1.00 96.38 113 ARG A CA 1
ATOM 879 C C . ARG A 1 113 ? -1.441 -3.954 -4.511 1.00 96.38 113 ARG A C 1
ATOM 881 O O . ARG A 1 113 ? -1.127 -4.240 -5.662 1.00 96.38 113 ARG A O 1
ATOM 888 N N . ARG A 1 114 ? -1.801 -2.719 -4.146 1.00 95.75 114 ARG A N 1
ATOM 889 C CA . ARG A 1 114 ? -1.763 -1.568 -5.064 1.00 95.75 114 ARG A CA 1
ATOM 890 C C . ARG A 1 114 ? -0.328 -1.208 -5.428 1.00 95.75 114 ARG A C 1
ATOM 892 O O . ARG A 1 114 ? -0.038 -1.109 -6.612 1.00 95.75 114 ARG A O 1
ATOM 899 N N . GLU A 1 115 ? 0.555 -1.113 -4.440 1.00 96.31 115 GLU A N 1
ATOM 900 C CA . GLU A 1 115 ? 1.984 -0.855 -4.658 1.00 96.31 115 GLU A CA 1
ATOM 901 C C . GLU A 1 115 ? 2.625 -1.946 -5.520 1.00 96.31 115 GLU A C 1
ATOM 903 O O . GLU A 1 115 ? 3.346 -1.657 -6.469 1.00 96.31 115 GLU A O 1
ATOM 908 N N . GLN A 1 116 ? 2.324 -3.219 -5.243 1.00 96.12 116 GLN A N 1
ATOM 909 C CA . GLN A 1 116 ? 2.841 -4.321 -6.049 1.00 96.12 116 GLN A CA 1
ATOM 910 C C . GLN A 1 116 ? 2.318 -4.277 -7.488 1.00 96.12 116 GLN A C 1
ATOM 912 O O . GLN A 1 116 ? 3.056 -4.609 -8.413 1.00 96.12 116 GLN A O 1
ATOM 917 N N . LYS A 1 117 ? 1.053 -3.893 -7.688 1.00 96.25 117 LYS A N 1
ATOM 918 C CA . LYS A 1 117 ? 0.480 -3.738 -9.025 1.00 96.25 117 LYS A CA 1
ATOM 919 C C . LYS A 1 117 ? 1.179 -2.612 -9.794 1.00 96.25 117 LYS A C 1
ATOM 921 O O . LYS A 1 117 ? 1.609 -2.868 -10.909 1.00 96.25 117 LYS A O 1
ATOM 926 N N . GLN A 1 118 ? 1.358 -1.441 -9.180 1.00 94.81 118 GLN A N 1
ATOM 927 C CA . GLN A 1 118 ? 2.064 -0.307 -9.792 1.00 94.81 118 GLN A CA 1
ATOM 928 C C . GLN A 1 118 ? 3.488 -0.686 -10.197 1.00 94.81 118 GLN A C 1
ATOM 930 O O . GLN A 1 118 ? 3.841 -0.548 -11.360 1.00 94.81 118 GLN A O 1
ATOM 935 N N . LYS A 1 119 ? 4.254 -1.309 -9.293 1.00 93.06 119 LYS A N 1
ATOM 936 C CA . LYS A 1 119 ? 5.612 -1.782 -9.606 1.00 93.06 119 LYS A CA 1
ATOM 937 C C . LYS A 1 119 ? 5.648 -2.764 -10.776 1.00 93.06 119 LYS A C 1
ATOM 939 O O . LYS A 1 119 ? 6.570 -2.734 -11.576 1.00 93.06 119 LYS A O 1
ATOM 944 N N . ARG A 1 120 ? 4.666 -3.666 -10.881 1.00 93.94 120 ARG A N 1
ATOM 945 C CA . ARG A 1 120 ? 4.583 -4.609 -12.011 1.00 93.94 120 ARG A CA 1
ATOM 946 C C . ARG A 1 120 ? 4.249 -3.908 -13.321 1.00 93.94 120 ARG A C 1
ATOM 948 O O . ARG A 1 120 ? 4.786 -4.298 -14.348 1.00 93.94 120 ARG A O 1
ATOM 955 N N . GLU A 1 121 ? 3.362 -2.921 -13.284 1.00 92.06 121 GLU A N 1
ATOM 956 C CA . GLU A 1 121 ? 3.012 -2.116 -14.457 1.00 92.06 121 GLU A CA 1
ATOM 957 C C . GLU A 1 121 ? 4.215 -1.284 -14.922 1.00 92.06 121 GLU A C 1
ATOM 959 O O . GLU A 1 121 ? 4.516 -1.290 -16.110 1.00 92.06 121 GLU A O 1
ATOM 964 N N . GLU A 1 122 ? 4.953 -0.669 -13.995 1.00 89.94 122 GLU A N 1
ATOM 965 C CA . GLU A 1 122 ? 6.202 0.059 -14.266 1.00 89.94 122 GLU A CA 1
ATOM 966 C C . GLU A 1 122 ? 7.280 -0.857 -14.863 1.00 89.94 122 GLU A C 1
ATOM 968 O O . GLU A 1 122 ? 7.828 -0.550 -15.920 1.00 89.94 122 GLU A O 1
ATOM 973 N N . MET A 1 123 ? 7.541 -2.019 -14.247 1.00 89.94 123 MET A N 1
ATOM 974 C CA . MET A 1 123 ? 8.504 -2.994 -14.780 1.00 89.94 123 MET A CA 1
ATOM 975 C C . MET A 1 123 ? 8.097 -3.486 -16.171 1.00 89.94 123 MET A C 1
ATOM 977 O O . MET A 1 123 ? 8.928 -3.517 -17.070 1.00 89.94 123 MET A O 1
ATOM 981 N N . SER A 1 124 ? 6.818 -3.817 -16.380 1.00 90.69 124 SER A N 1
ATOM 982 C CA . SER A 1 124 ? 6.341 -4.272 -17.688 1.00 90.69 124 SER A CA 1
ATOM 983 C C . SER A 1 124 ? 6.428 -3.170 -18.746 1.00 90.69 124 SER A C 1
ATOM 985 O O . SER A 1 124 ? 6.773 -3.461 -19.886 1.00 90.69 124 SER A O 1
ATOM 987 N N . ALA A 1 125 ? 6.144 -1.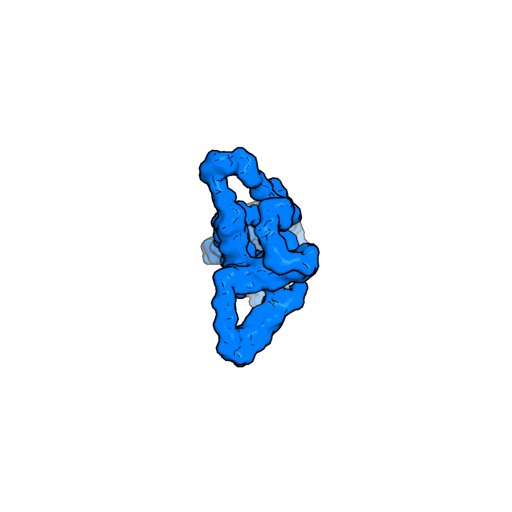913 -18.394 1.00 90.50 125 ALA A N 1
ATOM 988 C CA . ALA A 1 125 ? 6.316 -0.784 -19.304 1.00 90.50 125 ALA A CA 1
ATOM 989 C C . ALA A 1 125 ? 7.788 -0.612 -19.708 1.00 90.50 125 ALA A C 1
ATOM 991 O O . ALA A 1 125 ? 8.071 -0.471 -20.897 1.00 90.50 125 ALA A O 1
ATOM 992 N N . SER A 1 126 ? 8.709 -0.707 -18.742 1.00 88.56 126 SER A N 1
ATOM 993 C CA . SER A 1 126 ? 10.153 -0.662 -18.991 1.00 88.56 126 SER A CA 1
ATOM 994 C C . SER A 1 126 ? 10.618 -1.810 -19.890 1.00 88.56 126 SER A C 1
ATOM 996 O O . SER A 1 126 ? 11.234 -1.568 -20.925 1.00 88.56 126 SER A O 1
ATOM 998 N N . GLU A 1 127 ? 10.242 -3.054 -19.579 1.00 90.50 127 GLU A N 1
ATOM 999 C CA . GLU A 1 127 ? 10.581 -4.237 -20.384 1.00 90.50 127 GLU A CA 1
ATOM 1000 C C . GLU A 1 127 ? 10.033 -4.143 -21.815 1.00 90.50 127 GLU A C 1
ATOM 1002 O O . GLU A 1 127 ? 10.732 -4.478 -22.776 1.00 90.50 127 GLU A O 1
ATOM 1007 N N . ASN A 1 128 ? 8.800 -3.659 -21.981 1.00 92.75 128 ASN A N 1
ATOM 1008 C CA . ASN A 1 128 ? 8.183 -3.485 -23.294 1.00 92.75 128 ASN A CA 1
ATOM 1009 C C . ASN A 1 128 ? 8.893 -2.398 -24.111 1.00 92.75 128 ASN A C 1
ATOM 1011 O O . ASN A 1 128 ? 9.169 -2.617 -25.291 1.00 92.75 128 ASN A O 1
ATOM 1015 N N . ALA A 1 129 ? 9.217 -1.257 -23.495 1.00 90.50 129 ALA A N 1
ATOM 1016 C CA . ALA A 1 129 ? 9.947 -0.172 -24.148 1.00 90.50 129 ALA A CA 1
ATOM 1017 C C . ALA A 1 129 ? 11.359 -0.620 -24.555 1.00 90.50 129 ALA A C 1
ATOM 1019 O O . ALA A 1 129 ? 11.755 -0.436 -25.705 1.00 90.50 129 ALA A O 1
ATOM 1020 N N . GLN A 1 130 ? 12.082 -1.302 -23.658 1.00 91.44 130 GLN A N 1
ATOM 1021 C CA . GLN A 1 130 ? 13.389 -1.891 -23.961 1.00 91.44 130 GLN A CA 1
ATOM 1022 C C . GLN A 1 130 ? 13.300 -2.910 -25.100 1.00 91.44 130 GLN A C 1
ATOM 1024 O O . GLN A 1 130 ? 14.146 -2.908 -25.990 1.00 91.44 130 GLN A O 1
ATOM 1029 N N . SER A 1 131 ? 12.267 -3.757 -25.108 1.00 90.38 131 SER A N 1
ATOM 1030 C CA . SER A 1 131 ? 12.061 -4.754 -26.163 1.00 90.38 131 SER A CA 1
ATOM 1031 C C . SER A 1 131 ? 11.776 -4.102 -27.517 1.00 90.38 131 SER A C 1
ATOM 1033 O O . SER A 1 131 ? 12.353 -4.508 -28.523 1.00 90.38 131 SER A O 1
ATOM 1035 N N . ALA A 1 132 ? 10.927 -3.072 -27.559 1.00 91.12 132 ALA A N 1
ATOM 1036 C CA . ALA A 1 132 ? 10.628 -2.330 -28.782 1.00 91.12 132 ALA A CA 1
ATOM 1037 C C . ALA A 1 132 ? 11.869 -1.597 -29.317 1.00 91.12 132 ALA A C 1
ATOM 1039 O O . ALA A 1 132 ? 12.206 -1.725 -30.498 1.00 91.12 132 ALA A O 1
ATOM 1040 N N . ALA A 1 133 ? 12.594 -0.909 -28.433 1.00 91.38 133 ALA A N 1
ATOM 1041 C CA . ALA A 1 133 ? 13.827 -0.216 -28.775 1.00 91.38 133 ALA A CA 1
ATOM 1042 C C . ALA A 1 133 ? 14.905 -1.195 -29.261 1.00 91.38 133 ALA A C 1
ATOM 1044 O O . ALA A 1 133 ? 15.562 -0.928 -30.269 1.00 91.38 133 ALA A O 1
ATOM 1045 N N . TRP A 1 134 ? 15.043 -2.354 -28.603 1.00 91.31 134 TRP A N 1
ATOM 1046 C CA . TRP A 1 134 ? 15.933 -3.435 -29.026 1.00 91.31 134 TRP A CA 1
ATOM 1047 C C . TRP A 1 134 ? 15.600 -3.903 -30.437 1.00 91.31 134 TRP A C 1
ATOM 1049 O O . TRP A 1 134 ? 16.490 -3.920 -31.280 1.00 91.31 134 TRP A O 1
ATOM 1059 N N . VAL A 1 135 ? 14.332 -4.214 -30.728 1.00 89.62 135 VAL A N 1
ATOM 1060 C CA . VAL A 1 135 ? 13.899 -4.608 -32.078 1.00 89.62 135 VAL A CA 1
ATOM 1061 C C . VAL A 1 135 ? 14.264 -3.532 -33.100 1.00 89.62 135 VAL A C 1
ATOM 1063 O O . VAL A 1 135 ? 14.821 -3.860 -34.141 1.00 89.62 135 VAL A O 1
ATOM 1066 N N . GLY A 1 136 ? 14.031 -2.251 -32.797 1.00 87.62 136 GLY A N 1
ATOM 1067 C CA . GLY A 1 136 ? 14.460 -1.149 -33.663 1.00 87.62 136 GLY A CA 1
ATOM 1068 C C . GLY A 1 136 ? 15.976 -1.125 -33.886 1.00 87.62 136 GLY A C 1
ATOM 1069 O O . GLY A 1 136 ? 16.430 -0.986 -35.020 1.00 87.62 136 GLY A O 1
ATOM 1070 N N . LEU A 1 137 ? 16.756 -1.334 -32.822 1.00 89.25 137 LEU A N 1
ATOM 1071 C CA . LEU A 1 137 ? 18.218 -1.340 -32.859 1.00 89.25 137 LEU A CA 1
ATOM 1072 C C . LEU A 1 137 ? 18.772 -2.496 -33.699 1.00 89.25 137 LEU A C 1
ATOM 1074 O O . LEU A 1 137 ? 19.769 -2.325 -34.398 1.00 89.25 137 LEU A O 1
ATOM 1078 N N . GLN A 1 138 ? 18.112 -3.659 -33.690 1.00 84.38 138 GLN A N 1
ATOM 1079 C CA . GLN A 1 138 ? 18.504 -4.808 -34.513 1.00 84.38 138 GLN A CA 1
ATOM 1080 C C . GLN A 1 138 ? 18.509 -4.500 -36.015 1.00 84.38 138 GLN A C 1
ATOM 1082 O O . GLN A 1 138 ? 19.214 -5.180 -36.754 1.00 84.38 138 GLN A O 1
ATOM 1087 N N . PHE A 1 139 ? 17.747 -3.500 -36.466 1.00 83.69 139 PHE A N 1
ATOM 1088 C CA . PHE A 1 139 ? 17.711 -3.068 -37.865 1.00 83.69 139 PHE A CA 1
ATOM 1089 C C . PHE A 1 139 ? 18.583 -1.837 -38.146 1.00 83.69 139 PHE A C 1
ATOM 1091 O O . PHE A 1 139 ? 18.693 -1.425 -39.300 1.00 83.69 139 PHE A O 1
ATOM 1098 N N . CYS A 1 140 ? 19.221 -1.255 -37.128 1.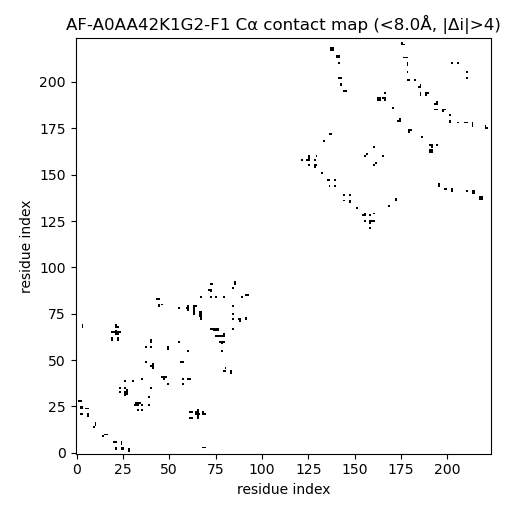00 84.56 140 CYS A N 1
ATOM 1099 C CA . CYS A 1 140 ? 20.081 -0.091 -37.298 1.00 84.56 140 CYS A CA 1
ATOM 1100 C C . CYS A 1 140 ? 21.437 -0.463 -37.901 1.00 84.56 140 CYS A C 1
ATOM 1102 O O . CYS A 1 140 ? 22.087 -1.432 -37.499 1.00 84.56 140 CYS A O 1
ATOM 1104 N N . LEU A 1 141 ? 21.895 0.369 -38.836 1.00 81.94 141 LEU A N 1
ATOM 1105 C CA . LEU A 1 141 ? 23.209 0.234 -39.451 1.00 81.94 141 LEU A CA 1
ATOM 1106 C C . LEU A 1 141 ? 24.299 0.790 -38.512 1.00 81.94 141 LEU A C 1
ATOM 1108 O O . LEU A 1 141 ? 24.067 1.779 -37.805 1.00 81.94 141 LEU A O 1
ATOM 1112 N N . PRO A 1 142 ? 25.525 0.231 -38.537 1.00 79.31 142 PRO A N 1
ATOM 1113 C CA . PRO A 1 142 ? 26.690 0.876 -37.936 1.00 79.31 142 PRO A CA 1
ATOM 1114 C C . PRO A 1 142 ? 26.851 2.312 -38.464 1.00 79.31 142 PRO A C 1
ATOM 1116 O O . PRO A 1 142 ? 27.075 2.520 -39.655 1.00 79.31 142 PRO A O 1
ATOM 1119 N N . GLY A 1 143 ? 26.687 3.291 -37.572 1.00 81.94 143 GLY A N 1
ATOM 1120 C CA . GLY A 1 143 ? 26.746 4.737 -37.860 1.00 81.94 143 GLY A CA 1
ATOM 1121 C C . GLY A 1 143 ? 25.434 5.477 -37.594 1.00 81.94 143 GLY A C 1
ATOM 1122 O O . GLY A 1 143 ? 25.436 6.685 -37.395 1.00 81.94 143 GLY A O 1
ATOM 1123 N N . GLU A 1 144 ? 24.319 4.754 -37.493 1.00 86.38 144 GLU A N 1
ATOM 1124 C CA . GLU A 1 144 ? 22.999 5.333 -37.201 1.00 86.38 144 GLU A CA 1
ATOM 1125 C C . GLU A 1 144 ? 22.611 5.210 -35.721 1.00 86.38 144 GLU A C 1
ATOM 1127 O O . GLU A 1 144 ? 21.530 5.625 -35.310 1.00 86.38 144 GLU A O 1
ATOM 1132 N N . HIS A 1 145 ? 23.506 4.681 -34.886 1.00 86.88 145 HIS A N 1
ATOM 1133 C CA . HIS A 1 145 ? 23.258 4.412 -33.470 1.00 86.88 145 HIS A CA 1
ATOM 1134 C C . HIS A 1 145 ? 22.928 5.684 -32.661 1.00 86.88 145 HIS A C 1
ATOM 1136 O O . HIS A 1 145 ? 22.086 5.641 -31.766 1.00 86.88 145 HIS A O 1
ATOM 1142 N N . LYS A 1 146 ? 23.507 6.844 -33.012 1.00 89.75 146 LYS A N 1
ATOM 1143 C CA . LYS A 1 146 ? 23.146 8.147 -32.416 1.00 89.75 146 LYS A CA 1
ATOM 1144 C C . LYS A 1 146 ? 21.756 8.628 -32.843 1.00 89.75 146 LYS A C 1
ATOM 1146 O O . LYS A 1 146 ? 21.052 9.227 -32.036 1.00 89.75 146 LYS A O 1
ATOM 1151 N N . ALA A 1 147 ? 21.347 8.351 -34.083 1.00 90.38 147 ALA A N 1
ATOM 1152 C CA . ALA A 1 147 ? 20.011 8.686 -34.576 1.00 90.38 147 ALA A CA 1
ATOM 1153 C C . ALA A 1 147 ? 18.940 7.789 -33.935 1.00 90.38 147 ALA A C 1
ATOM 1155 O O . ALA A 1 147 ? 17.902 8.288 -33.508 1.00 90.38 147 ALA A O 1
ATOM 1156 N N . TRP A 1 148 ? 19.231 6.492 -33.785 1.00 92.38 148 TRP A N 1
ATOM 1157 C CA . TRP A 1 148 ? 18.408 5.570 -33.002 1.00 92.38 148 TRP A CA 1
ATOM 1158 C C . TRP A 1 148 ? 18.257 6.055 -31.559 1.00 92.38 148 TRP A C 1
ATOM 1160 O O . TRP A 1 148 ? 17.136 6.168 -31.069 1.00 92.38 148 TRP A O 1
ATOM 1170 N N . LEU A 1 149 ? 19.365 6.421 -30.903 1.00 91.62 149 LEU A N 1
ATOM 1171 C CA . LEU A 1 149 ? 19.319 6.911 -29.529 1.00 91.62 149 LEU A CA 1
ATOM 1172 C C . LEU A 1 149 ? 18.474 8.183 -29.431 1.00 91.62 149 LEU A C 1
ATOM 1174 O O . LEU A 1 149 ? 17.626 8.271 -28.559 1.00 91.62 149 LEU A O 1
ATOM 1178 N N . ALA A 1 150 ? 18.645 9.142 -30.344 1.00 92.25 150 ALA A N 1
ATOM 1179 C CA . ALA A 1 150 ? 17.845 10.365 -30.352 1.00 92.25 150 ALA A CA 1
ATOM 1180 C C . ALA A 1 150 ? 16.338 10.103 -30.529 1.00 92.25 150 ALA A C 1
ATOM 1182 O O . ALA A 1 150 ? 15.533 10.851 -29.983 1.00 92.25 150 ALA A O 1
ATOM 1183 N N . HIS A 1 151 ? 15.958 9.058 -31.270 1.00 92.00 151 HIS A N 1
ATOM 1184 C CA . HIS A 1 151 ? 14.560 8.681 -31.466 1.00 92.00 151 HIS A CA 1
ATOM 1185 C C . HIS A 1 151 ? 13.951 7.996 -30.235 1.00 92.00 151 HIS A C 1
ATOM 1187 O O . HIS A 1 151 ? 12.827 8.313 -29.861 1.00 92.00 151 HIS A O 1
ATOM 1193 N N . TRP A 1 152 ? 14.693 7.084 -29.601 1.00 91.38 152 TRP A N 1
ATOM 1194 C CA . TRP A 1 152 ? 14.187 6.259 -28.499 1.00 91.38 152 TRP A CA 1
ATOM 1195 C C . TRP A 1 152 ? 14.459 6.827 -27.103 1.00 91.38 152 TRP A C 1
ATOM 1197 O O . TRP A 1 152 ? 13.878 6.337 -26.136 1.00 91.38 152 TRP A O 1
ATOM 1207 N N . ARG A 1 153 ? 15.322 7.844 -26.971 1.00 89.25 153 ARG A N 1
ATOM 1208 C CA . ARG A 1 153 ? 15.733 8.402 -25.672 1.00 89.25 153 ARG A CA 1
ATOM 1209 C C . ARG A 1 153 ? 14.536 8.830 -24.836 1.00 89.25 153 ARG A C 1
ATOM 1211 O O . ARG A 1 153 ? 14.408 8.368 -23.711 1.00 89.25 153 ARG A O 1
ATOM 1218 N N . ASP A 1 154 ? 13.648 9.646 -25.393 1.00 89.81 154 ASP A N 1
ATOM 1219 C CA . ASP A 1 154 ? 12.527 10.202 -24.631 1.00 89.81 154 ASP A CA 1
ATOM 1220 C C . ASP A 1 154 ? 11.561 9.090 -24.163 1.00 89.81 154 ASP A C 1
ATOM 1222 O O . ASP A 1 154 ? 11.076 9.120 -23.034 1.00 89.81 154 ASP A O 1
ATOM 1226 N N . GLU A 1 155 ? 11.320 8.063 -24.988 1.00 90.19 155 GLU A N 1
ATOM 1227 C CA . GLU A 1 155 ? 10.478 6.911 -24.624 1.00 90.19 155 GLU A CA 1
ATOM 1228 C C . GLU A 1 155 ? 11.118 6.021 -23.549 1.00 90.19 155 GLU A C 1
ATOM 1230 O O . GLU A 1 155 ? 10.432 5.566 -22.632 1.00 90.19 155 GLU A O 1
ATOM 1235 N N . LEU A 1 156 ? 12.432 5.800 -23.624 1.00 90.88 156 LEU A N 1
ATOM 1236 C CA . LEU A 1 156 ? 13.174 4.989 -22.657 1.00 90.88 156 LEU A CA 1
ATOM 1237 C C . LEU A 1 156 ? 13.367 5.726 -21.322 1.00 90.88 156 LEU A C 1
ATOM 1239 O O . LEU A 1 156 ? 13.209 5.113 -20.266 1.00 90.88 156 LEU A O 1
ATOM 1243 N N . GLU A 1 157 ? 13.604 7.040 -21.351 1.00 88.94 157 GLU A N 1
ATOM 1244 C CA . GLU A 1 157 ? 13.640 7.895 -20.157 1.00 88.94 157 GLU A CA 1
ATOM 1245 C C . GLU A 1 157 ? 12.272 7.925 -19.457 1.00 88.94 157 GLU A C 1
ATOM 1247 O O . GLU A 1 157 ? 12.194 7.746 -18.240 1.00 88.94 157 GLU A O 1
ATOM 1252 N N . MET A 1 158 ? 11.175 8.069 -20.214 1.00 88.38 158 MET A N 1
ATOM 1253 C CA . MET A 1 158 ? 9.812 7.998 -19.666 1.00 88.38 158 MET A CA 1
ATOM 1254 C C . MET A 1 158 ? 9.488 6.625 -19.061 1.00 88.38 158 MET A C 1
ATOM 1256 O O . MET A 1 158 ? 8.734 6.545 -18.090 1.00 88.38 158 MET A O 1
ATOM 1260 N N . ALA A 1 159 ? 10.067 5.551 -19.601 1.00 88.38 159 ALA A N 1
ATOM 1261 C CA . ALA A 1 159 ? 9.937 4.193 -19.078 1.00 88.38 159 ALA A CA 1
ATOM 1262 C C . ALA A 1 159 ? 10.904 3.878 -17.913 1.00 88.38 159 ALA A C 1
ATOM 1264 O O . ALA A 1 159 ? 10.914 2.752 -17.408 1.00 88.38 159 ALA A O 1
ATOM 1265 N N . GLY A 1 160 ? 11.707 4.857 -17.476 1.00 88.38 160 GLY A N 1
ATOM 1266 C CA . GLY A 1 160 ? 12.625 4.734 -16.342 1.00 88.38 160 GLY A CA 1
ATOM 1267 C C . GLY A 1 160 ? 13.894 3.931 -16.631 1.00 88.38 160 GLY A C 1
ATOM 1268 O O . GLY A 1 160 ? 14.520 3.447 -15.690 1.00 88.38 160 GLY A O 1
ATOM 1269 N N . VAL A 1 161 ? 14.264 3.767 -17.903 1.00 89.31 161 VAL A N 1
ATOM 1270 C CA . VAL A 1 161 ? 15.491 3.071 -18.305 1.0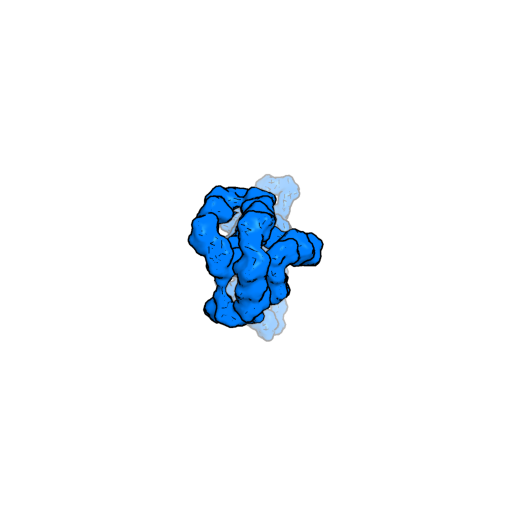0 89.31 161 VAL A CA 1
ATOM 1271 C C . VAL A 1 161 ? 16.696 3.966 -18.025 1.00 89.31 161 VAL A C 1
ATOM 1273 O O . VAL A 1 161 ? 16.732 5.132 -18.409 1.00 89.31 161 VAL A O 1
ATOM 1276 N N . SER A 1 162 ? 17.692 3.412 -17.347 1.00 89.62 162 SER A N 1
ATOM 1277 C CA . SER A 1 162 ? 18.925 4.115 -16.992 1.00 89.62 162 SER A CA 1
ATOM 1278 C C . SER A 1 162 ? 19.937 4.148 -18.143 1.00 89.62 162 SER A C 1
ATOM 1280 O O . SER A 1 162 ? 19.999 3.233 -18.967 1.00 89.62 162 SER A O 1
ATOM 1282 N N . ASP A 1 163 ? 20.832 5.140 -18.140 1.00 89.56 163 ASP A N 1
ATOM 1283 C CA . ASP A 1 163 ? 21.955 5.225 -19.091 1.00 89.56 163 ASP A CA 1
ATOM 1284 C C . ASP A 1 163 ? 22.823 3.957 -19.110 1.00 89.56 163 ASP A C 1
ATOM 1286 O O . ASP A 1 163 ? 23.378 3.586 -20.145 1.00 89.56 163 ASP A O 1
ATOM 1290 N N . TRP A 1 164 ? 22.926 3.260 -17.974 1.00 89.06 164 TRP A N 1
ATOM 1291 C CA . TRP A 1 164 ? 23.650 1.995 -17.870 1.00 89.06 164 TRP A CA 1
ATOM 1292 C C . TRP A 1 164 ? 22.948 0.859 -18.630 1.00 89.06 164 TRP A C 1
ATOM 1294 O O . TRP A 1 164 ? 23.605 0.075 -19.318 1.00 89.06 164 TRP A O 1
ATOM 1304 N N . GLU A 1 165 ? 21.618 0.781 -18.561 1.00 89.75 165 GLU A N 1
ATOM 1305 C CA . GLU A 1 165 ? 20.829 -0.188 -19.331 1.00 89.75 165 GLU A CA 1
ATOM 1306 C C . GLU A 1 165 ? 20.894 0.116 -20.832 1.00 89.75 165 GLU A C 1
ATOM 1308 O O . GLU A 1 165 ? 21.140 -0.795 -21.626 1.00 89.75 165 GLU A O 1
ATOM 1313 N N . LEU A 1 166 ? 20.787 1.393 -21.218 1.00 90.25 166 LEU A N 1
ATOM 1314 C CA . LEU A 1 166 ? 20.971 1.841 -22.605 1.00 90.25 166 LEU A CA 1
ATOM 1315 C C . LEU A 1 166 ? 22.355 1.471 -23.143 1.00 90.25 166 LEU A C 1
ATOM 1317 O O . LEU A 1 166 ? 22.483 0.924 -24.242 1.00 90.25 166 LEU A O 1
ATOM 1321 N N . ARG A 1 167 ? 23.399 1.711 -22.343 1.00 90.19 167 ARG A N 1
ATOM 1322 C CA . ARG A 1 167 ? 24.770 1.308 -22.661 1.00 90.19 167 ARG A CA 1
ATOM 1323 C C . ARG A 1 167 ? 24.855 -0.200 -22.884 1.00 90.19 167 ARG A C 1
ATOM 1325 O O . ARG A 1 167 ? 25.440 -0.626 -23.872 1.00 90.19 167 ARG A O 1
ATOM 1332 N N . ASN A 1 168 ? 24.271 -1.018 -22.010 1.00 88.56 168 ASN A N 1
ATOM 1333 C CA . ASN A 1 168 ? 24.323 -2.477 -22.149 1.00 88.56 168 ASN A CA 1
ATOM 1334 C C . ASN A 1 168 ? 23.596 -2.986 -23.397 1.00 88.56 168 ASN A C 1
ATOM 1336 O O . ASN A 1 168 ? 24.088 -3.904 -24.058 1.00 88.56 168 ASN A O 1
ATOM 1340 N N . ILE A 1 169 ? 22.463 -2.374 -23.744 1.00 89.31 169 ILE A N 1
ATOM 1341 C CA . ILE A 1 169 ? 21.743 -2.647 -24.991 1.00 89.31 169 ILE A CA 1
ATOM 1342 C C . ILE A 1 169 ? 22.656 -2.377 -26.199 1.00 89.31 169 ILE A C 1
ATOM 1344 O O . ILE A 1 169 ? 22.825 -3.249 -27.054 1.00 89.31 169 ILE A O 1
ATOM 1348 N N . LEU A 1 170 ? 23.317 -1.217 -26.233 1.00 89.56 170 LEU A N 1
ATOM 1349 C CA . LEU A 1 170 ? 24.234 -0.844 -27.314 1.00 89.56 170 LEU A CA 1
ATOM 1350 C C . LEU A 1 170 ? 25.495 -1.714 -27.359 1.00 89.56 170 LEU A C 1
ATOM 1352 O O . LEU A 1 170 ? 25.917 -2.105 -28.442 1.00 89.56 170 LEU A O 1
ATOM 1356 N N . VAL A 1 171 ? 26.067 -2.078 -26.210 1.00 88.75 171 VAL A N 1
ATOM 1357 C CA . VAL A 1 171 ? 27.202 -3.014 -26.096 1.00 88.75 171 VAL A CA 1
ATOM 1358 C C . VAL A 1 171 ? 26.840 -4.378 -26.682 1.00 88.75 171 VAL A C 1
ATOM 1360 O O . VAL A 1 171 ? 27.629 -4.951 -27.435 1.00 88.75 171 VAL A O 1
ATOM 1363 N N . ARG A 1 172 ? 25.644 -4.900 -26.370 1.00 88.06 172 ARG A N 1
ATOM 1364 C CA . ARG A 1 172 ? 25.165 -6.188 -26.895 1.00 88.06 172 ARG A CA 1
ATOM 1365 C C . ARG A 1 172 ? 24.959 -6.136 -28.406 1.00 88.06 172 ARG A C 1
ATOM 1367 O O . ARG A 1 172 ? 25.353 -7.069 -29.097 1.00 88.06 172 ARG A O 1
ATOM 1374 N N . TRP A 1 173 ? 24.347 -5.065 -28.906 1.00 88.06 173 TRP A N 1
ATOM 1375 C CA . TRP A 1 173 ? 24.162 -4.848 -30.341 1.00 88.06 173 TRP A CA 1
ATOM 1376 C C . TRP A 1 173 ? 25.503 -4.712 -31.068 1.00 88.06 173 TRP A C 1
ATOM 1378 O O . TRP A 1 173 ? 25.747 -5.413 -32.046 1.00 88.06 173 TRP A O 1
ATOM 1388 N N . TRP A 1 174 ? 26.406 -3.875 -30.555 1.00 86.94 174 TRP A N 1
ATOM 1389 C CA . TRP A 1 174 ? 27.705 -3.632 -31.173 1.00 86.94 174 TRP A CA 1
ATOM 1390 C C . TRP A 1 174 ? 28.580 -4.885 -31.202 1.00 86.94 174 TRP A C 1
ATOM 1392 O O . TRP A 1 174 ? 29.195 -5.193 -32.220 1.00 86.94 174 TRP A O 1
ATOM 1402 N N . GLY A 1 175 ? 28.568 -5.664 -30.117 1.00 83.50 175 GLY A N 1
ATOM 1403 C CA . GLY A 1 175 ? 29.306 -6.921 -30.018 1.00 83.50 175 GLY A CA 1
ATOM 1404 C C . GLY A 1 175 ? 28.891 -7.992 -31.034 1.00 83.50 175 GLY A C 1
ATOM 1405 O O . GLY A 1 175 ? 29.618 -8.971 -31.189 1.00 83.50 175 GLY A O 1
ATOM 1406 N N . ALA A 1 176 ? 27.763 -7.822 -31.730 1.00 80.56 176 ALA A N 1
ATOM 1407 C CA . ALA A 1 176 ? 27.329 -8.721 -32.796 1.00 80.56 176 ALA A CA 1
ATOM 1408 C C . ALA A 1 176 ? 28.026 -8.458 -34.141 1.00 80.56 176 ALA A C 1
ATOM 1410 O O . ALA A 1 176 ? 28.024 -9.326 -35.016 1.00 80.56 176 ALA A O 1
ATOM 1411 N N . PHE A 1 177 ? 28.632 -7.282 -34.330 1.00 81.50 177 PHE A N 1
ATOM 1412 C CA . PHE A 1 177 ? 29.340 -6.962 -35.564 1.00 81.50 177 PHE A CA 1
ATOM 1413 C C . PHE A 1 177 ? 30.781 -7.449 -35.517 1.00 81.50 177 PHE A C 1
ATOM 1415 O O . PHE A 1 177 ? 31.502 -7.296 -34.533 1.00 81.50 177 PHE A O 1
ATOM 1422 N N . TRP A 1 178 ? 31.248 -7.971 -36.645 1.00 76.94 178 TRP A N 1
ATOM 1423 C CA . TRP A 1 178 ? 32.617 -8.455 -36.767 1.00 76.94 178 TRP A CA 1
ATOM 1424 C C . TRP A 1 178 ? 33.652 -7.322 -36.622 1.00 76.94 178 TRP A C 1
ATOM 1426 O O . TRP A 1 178 ? 34.720 -7.539 -36.052 1.00 76.94 178 TRP A O 1
ATOM 1436 N N . ILE A 1 179 ? 33.309 -6.098 -37.047 1.00 78.19 179 ILE A N 1
ATOM 1437 C CA . ILE A 1 179 ? 34.144 -4.894 -36.886 1.00 78.19 179 ILE A CA 1
ATOM 1438 C C . ILE A 1 179 ? 34.440 -4.614 -35.405 1.00 78.19 179 ILE A C 1
ATOM 1440 O O . ILE A 1 179 ? 35.526 -4.150 -35.072 1.00 78.19 179 ILE A O 1
ATOM 1444 N N . ALA A 1 180 ? 33.524 -4.968 -34.499 1.00 76.25 180 ALA A N 1
ATOM 1445 C CA . ALA A 1 180 ? 33.696 -4.800 -33.057 1.00 76.25 180 ALA A CA 1
ATOM 1446 C C . ALA A 1 180 ? 34.678 -5.807 -32.425 1.00 76.25 180 ALA A C 1
ATOM 1448 O O . ALA A 1 180 ? 34.966 -5.713 -31.232 1.00 76.25 180 ALA A O 1
ATOM 1449 N N . SER A 1 181 ? 35.164 -6.795 -33.188 1.00 72.12 181 SER A N 1
ATOM 1450 C CA . SER A 1 181 ? 36.051 -7.850 -32.677 1.00 72.12 181 SER A CA 1
ATOM 1451 C C . SER A 1 181 ? 37.536 -7.471 -32.694 1.00 72.12 181 SER A C 1
ATOM 1453 O O . SER A 1 181 ? 38.305 -8.049 -31.930 1.00 72.12 181 SER A O 1
ATOM 1455 N N . ALA A 1 182 ? 37.952 -6.531 -33.551 1.00 67.25 182 ALA A N 1
ATOM 1456 C CA . ALA A 1 182 ? 39.355 -6.123 -33.691 1.00 67.25 182 ALA A CA 1
ATOM 1457 C C . ALA A 1 182 ? 39.790 -5.075 -32.636 1.00 67.25 182 ALA A C 1
ATOM 1459 O O . ALA A 1 182 ? 40.775 -5.322 -31.940 1.00 67.25 182 ALA A O 1
ATOM 1460 N N . PRO A 1 183 ? 39.072 -3.952 -32.445 1.00 69.44 183 PRO A N 1
ATOM 1461 C CA . PRO A 1 183 ? 39.252 -3.068 -31.298 1.00 69.44 183 PRO A CA 1
ATOM 1462 C C . PRO A 1 183 ? 38.362 -3.528 -30.134 1.00 69.44 183 PRO A C 1
ATOM 1464 O O . PRO A 1 183 ? 37.175 -3.778 -30.327 1.00 69.44 183 PRO A O 1
ATOM 1467 N N . THR A 1 184 ? 38.910 -3.637 -28.918 1.00 70.69 184 THR A N 1
ATOM 1468 C CA . THR A 1 184 ? 38.137 -4.022 -27.709 1.00 70.69 184 THR A CA 1
ATOM 1469 C C . THR A 1 184 ? 37.989 -2.894 -26.688 1.00 70.69 184 THR A C 1
ATOM 1471 O O . THR A 1 184 ? 37.345 -3.091 -25.657 1.00 70.69 184 THR A O 1
ATOM 1474 N N . ASP A 1 185 ? 38.514 -1.707 -26.994 1.00 77.12 185 ASP A N 1
ATOM 1475 C CA . ASP A 1 185 ? 38.540 -0.550 -26.091 1.00 77.12 185 ASP A CA 1
ATOM 1476 C C . ASP A 1 185 ? 37.129 -0.080 -25.704 1.00 77.12 185 ASP A C 1
ATOM 1478 O O . ASP A 1 185 ? 36.876 0.241 -24.544 1.00 77.12 185 ASP A O 1
ATOM 1482 N N . TRP A 1 186 ? 36.160 -0.220 -26.616 1.00 78.56 186 TRP A N 1
ATOM 1483 C CA . TRP A 1 186 ? 34.740 0.068 -26.376 1.00 78.56 186 TRP A CA 1
ATOM 1484 C C . TRP A 1 186 ? 34.107 -0.746 -25.230 1.00 78.56 186 TRP A C 1
ATOM 1486 O O . TRP A 1 186 ? 33.086 -0.343 -24.671 1.00 78.56 186 TRP A O 1
ATOM 1496 N N . ARG A 1 187 ? 34.687 -1.895 -24.843 1.00 77.25 187 ARG A N 1
ATOM 1497 C CA . ARG A 1 187 ? 34.202 -2.703 -23.703 1.00 77.25 187 ARG A CA 1
ATOM 1498 C C . ARG A 1 187 ? 34.501 -2.055 -22.354 1.00 77.25 187 ARG A C 1
ATOM 1500 O O . ARG A 1 187 ? 33.801 -2.341 -21.383 1.00 77.25 187 ARG A O 1
ATOM 1507 N N . TRP A 1 188 ? 35.520 -1.201 -22.313 1.00 81.44 188 TRP A N 1
ATOM 1508 C CA . TRP A 1 188 ? 35.998 -0.509 -21.119 1.00 81.44 188 TRP A CA 1
ATOM 1509 C C . TRP A 1 188 ? 35.433 0.910 -20.989 1.00 81.44 188 TRP A C 1
ATOM 1511 O O . TRP A 1 188 ? 35.754 1.604 -20.033 1.00 81.44 188 TRP A O 1
ATOM 1521 N N . CYS A 1 189 ? 34.576 1.348 -21.917 1.00 84.88 189 CYS A N 1
ATOM 1522 C CA . CYS A 1 189 ? 33.860 2.613 -21.788 1.00 84.88 189 CYS A CA 1
ATOM 1523 C C . CYS A 1 189 ? 32.888 2.546 -20.612 1.00 84.88 189 CYS A C 1
ATOM 1525 O O . CYS A 1 189 ? 31.932 1.775 -20.669 1.00 84.88 189 CYS A O 1
ATOM 1527 N N . ASP A 1 190 ? 33.077 3.355 -19.575 1.00 82.81 190 ASP A N 1
ATOM 1528 C CA . ASP A 1 190 ? 32.189 3.355 -18.405 1.00 82.81 190 ASP A CA 1
ATOM 1529 C C . ASP A 1 190 ? 30.901 4.155 -18.638 1.00 82.81 190 ASP A C 1
ATOM 1531 O O . ASP A 1 190 ? 29.856 3.840 -18.065 1.00 82.81 190 ASP A O 1
ATOM 1535 N N . THR A 1 191 ? 30.943 5.159 -19.518 1.00 89.88 191 THR A N 1
ATOM 1536 C CA . THR A 1 191 ? 29.787 6.009 -19.819 1.00 89.88 191 THR A CA 1
ATOM 1537 C C . THR A 1 191 ? 29.167 5.685 -21.177 1.00 89.88 191 THR A C 1
ATOM 1539 O O . THR A 1 191 ? 29.825 5.183 -22.092 1.00 89.88 191 THR A O 1
ATOM 1542 N N . LEU A 1 192 ? 27.875 5.999 -21.323 1.00 89.06 192 LEU A N 1
ATOM 1543 C CA . LEU A 1 192 ? 27.177 5.919 -22.608 1.00 89.06 192 LEU A CA 1
ATOM 1544 C C . LEU A 1 192 ? 27.838 6.834 -23.653 1.00 89.06 192 LEU A C 1
ATOM 1546 O O . LEU A 1 192 ? 27.986 6.444 -24.804 1.00 89.06 192 LEU A O 1
ATOM 1550 N N . TYR A 1 193 ? 28.280 8.026 -23.251 1.00 89.06 193 TYR A N 1
ATOM 1551 C CA . TYR A 1 193 ? 28.928 8.988 -24.143 1.00 89.06 193 TYR A CA 1
ATOM 1552 C C . TYR A 1 193 ? 30.257 8.469 -24.705 1.00 89.06 193 TYR A C 1
ATOM 1554 O O . TYR A 1 193 ? 30.480 8.553 -25.914 1.00 89.06 193 TYR A O 1
ATOM 1562 N N . ASP A 1 194 ? 31.106 7.893 -23.850 1.00 89.69 194 ASP A N 1
ATOM 1563 C CA . ASP A 1 194 ? 32.389 7.320 -24.273 1.00 89.69 194 ASP A CA 1
ATOM 1564 C C . ASP A 1 194 ? 32.164 6.165 -25.245 1.00 89.69 194 ASP A C 1
ATOM 1566 O O . ASP A 1 194 ? 32.799 6.118 -26.295 1.00 89.69 194 ASP A O 1
ATOM 1570 N N . LEU A 1 195 ? 31.185 5.299 -24.950 1.00 90.75 195 LEU A N 1
ATOM 1571 C CA . LEU A 1 195 ? 30.805 4.218 -25.852 1.00 90.75 195 LEU A CA 1
ATOM 1572 C C . LEU A 1 195 ? 30.417 4.768 -27.229 1.00 90.75 195 LEU A C 1
ATOM 1574 O O . LEU A 1 195 ? 30.974 4.334 -28.227 1.00 90.75 195 LEU A O 1
ATOM 1578 N N . LEU A 1 196 ? 29.503 5.740 -27.299 1.00 90.69 196 LEU A N 1
ATOM 1579 C CA . LEU A 1 196 ? 29.048 6.315 -28.572 1.00 90.69 196 LEU A CA 1
ATOM 1580 C C . LEU A 1 196 ? 30.196 6.933 -29.390 1.00 90.69 196 LEU A C 1
ATOM 1582 O O . LEU A 1 196 ? 30.182 6.860 -30.616 1.00 90.69 196 LEU A O 1
ATOM 1586 N N . ASN A 1 197 ? 31.183 7.546 -28.735 1.00 88.81 197 ASN A N 1
ATOM 1587 C CA . ASN A 1 197 ? 32.341 8.112 -29.429 1.00 88.81 197 ASN A CA 1
ATOM 1588 C C . ASN A 1 197 ? 33.305 7.036 -29.928 1.00 88.81 197 ASN A C 1
ATOM 1590 O O . ASN A 1 197 ? 33.804 7.155 -31.044 1.00 88.81 197 ASN A O 1
ATOM 1594 N N . GLU A 1 198 ? 33.527 5.978 -29.148 1.00 87.75 198 GLU A N 1
ATOM 1595 C CA . GLU A 1 198 ? 34.323 4.833 -29.593 1.00 87.75 198 GLU A CA 1
ATOM 1596 C C . GLU A 1 198 ? 33.666 4.116 -30.777 1.00 87.75 198 GLU A C 1
ATOM 1598 O O . GLU A 1 198 ? 34.345 3.744 -31.733 1.00 87.75 198 GLU A O 1
ATOM 1603 N N . LEU A 1 199 ? 32.335 3.982 -30.775 1.00 88.50 199 LEU A N 1
ATOM 1604 C CA . LEU A 1 199 ? 31.597 3.444 -31.921 1.00 88.50 199 LEU A CA 1
ATOM 1605 C C . LEU A 1 199 ? 31.859 4.267 -33.187 1.00 88.50 199 LEU A C 1
ATOM 1607 O O . LEU A 1 199 ? 32.236 3.708 -34.218 1.00 88.50 199 LEU A O 1
ATOM 1611 N N . ASP A 1 200 ? 31.705 5.590 -33.110 1.00 88.31 200 ASP A N 1
ATOM 1612 C CA . ASP A 1 200 ? 31.980 6.493 -34.232 1.00 88.31 200 ASP A CA 1
ATOM 1613 C C . ASP A 1 200 ? 33.443 6.437 -34.684 1.00 88.31 200 ASP A C 1
ATOM 1615 O O . ASP A 1 200 ? 33.721 6.425 -35.886 1.00 88.31 200 ASP A O 1
ATOM 1619 N N . TYR A 1 201 ? 34.384 6.361 -33.741 1.00 87.38 201 TYR A N 1
ATOM 1620 C CA . TYR A 1 201 ? 35.806 6.247 -34.042 1.00 87.38 201 TYR A CA 1
ATOM 1621 C C . TYR A 1 201 ? 36.106 4.967 -34.829 1.00 87.38 201 TYR A C 1
ATOM 1623 O O . TYR A 1 201 ? 36.720 5.025 -35.900 1.00 87.38 201 TYR A O 1
ATOM 1631 N N . VAL A 1 202 ? 35.605 3.820 -34.364 1.00 86.62 202 VAL A N 1
ATOM 1632 C CA . VAL A 1 202 ? 35.790 2.533 -35.046 1.00 86.62 202 VAL A CA 1
ATOM 1633 C C . VAL A 1 202 ? 35.130 2.542 -36.425 1.00 86.62 202 VAL A C 1
ATOM 1635 O O . VAL A 1 202 ? 35.723 2.074 -37.395 1.00 86.62 202 VAL A O 1
ATOM 1638 N N . ILE A 1 203 ? 33.938 3.127 -36.562 1.00 86.25 203 ILE A N 1
ATOM 1639 C CA . ILE A 1 203 ? 33.258 3.242 -37.861 1.00 86.25 203 ILE A CA 1
ATOM 1640 C C . ILE A 1 203 ? 34.057 4.130 -38.824 1.00 86.25 203 ILE A C 1
ATOM 1642 O O . ILE A 1 203 ? 34.196 3.780 -39.994 1.00 86.25 203 ILE A O 1
ATOM 1646 N N . SER A 1 204 ? 34.620 5.241 -38.340 1.00 86.50 204 SER A N 1
ATOM 1647 C CA . SER A 1 204 ? 35.393 6.185 -39.162 1.00 86.50 204 SER A CA 1
ATOM 1648 C C . SER A 1 204 ? 36.742 5.633 -39.639 1.00 86.50 204 SER A C 1
ATOM 1650 O O . SER A 1 204 ? 37.251 6.050 -40.677 1.00 86.50 204 SER A O 1
ATOM 1652 N N . THR A 1 205 ? 37.314 4.688 -38.891 1.00 85.44 205 THR A N 1
ATOM 1653 C CA . THR A 1 205 ? 38.607 4.049 -39.186 1.00 85.44 205 THR A CA 1
ATOM 1654 C C . THR A 1 205 ? 38.466 2.732 -39.952 1.00 85.44 205 THR A C 1
ATOM 1656 O O . THR A 1 205 ? 39.453 2.220 -40.482 1.00 85.44 205 THR A O 1
ATOM 1659 N N . SER A 1 206 ? 37.247 2.193 -40.045 1.00 84.44 206 SER A N 1
ATOM 1660 C CA . SER A 1 206 ? 36.947 0.948 -40.756 1.00 84.44 206 SER A CA 1
ATOM 1661 C C . SER A 1 206 ? 36.948 1.131 -42.272 1.00 84.44 206 SER A C 1
ATOM 1663 O O . SER A 1 206 ? 36.591 2.186 -42.796 1.00 84.44 206 SER A O 1
ATOM 1665 N N . SER A 1 207 ? 37.311 0.075 -43.006 1.00 85.38 207 SER A N 1
ATOM 1666 C CA . SER A 1 207 ? 37.275 0.120 -44.467 1.00 85.38 207 SER A CA 1
ATOM 1667 C C . SER A 1 207 ? 35.838 0.034 -45.000 1.00 85.38 207 SER A C 1
ATOM 1669 O O . SER A 1 207 ? 34.954 -0.567 -44.389 1.00 85.38 207 SER A O 1
ATOM 1671 N N . GLU A 1 208 ? 35.591 0.595 -46.186 1.00 83.25 208 GLU A N 1
ATOM 1672 C CA . GLU A 1 208 ? 34.258 0.582 -46.810 1.00 83.25 208 GLU A CA 1
ATOM 1673 C C . GLU A 1 208 ? 33.746 -0.844 -47.076 1.00 83.25 208 GLU A C 1
ATOM 1675 O O . GLU A 1 208 ? 32.559 -1.132 -46.913 1.00 83.25 208 GLU A O 1
ATOM 1680 N N . ARG A 1 209 ? 34.656 -1.772 -47.402 1.00 81.06 209 ARG A N 1
ATOM 1681 C CA . ARG A 1 209 ? 34.331 -3.198 -47.562 1.00 81.06 209 ARG A CA 1
ATOM 1682 C C . ARG A 1 209 ? 33.793 -3.794 -46.268 1.00 81.06 209 ARG A C 1
ATOM 1684 O O . ARG A 1 209 ? 32.849 -4.581 -46.309 1.00 81.06 209 ARG A O 1
ATOM 1691 N N . ASP A 1 210 ? 34.355 -3.384 -45.140 1.00 81.75 210 ASP A N 1
ATOM 1692 C CA . ASP A 1 210 ? 33.998 -3.940 -43.845 1.00 81.75 210 ASP A CA 1
ATOM 1693 C C . ASP A 1 210 ? 32.625 -3.473 -43.394 1.00 81.75 210 ASP A C 1
ATOM 1695 O O . ASP A 1 210 ? 31.790 -4.268 -42.949 1.00 81.75 210 ASP A O 1
ATOM 1699 N N . LEU A 1 211 ? 32.352 -2.191 -43.628 1.00 80.62 211 LEU A N 1
ATOM 1700 C CA . LEU A 1 211 ? 31.038 -1.603 -43.424 1.00 80.62 211 LEU A CA 1
ATOM 1701 C C . LEU A 1 211 ? 29.991 -2.280 -44.320 1.00 80.62 211 LEU A C 1
ATOM 1703 O O . LEU A 1 211 ? 28.928 -2.649 -43.825 1.00 80.62 211 LEU A O 1
ATOM 1707 N N . CYS A 1 212 ? 30.282 -2.538 -45.600 1.00 81.50 212 CYS A N 1
ATOM 1708 C CA . CYS A 1 212 ? 29.380 -3.282 -46.490 1.00 81.50 212 CYS A CA 1
ATOM 1709 C C . CYS A 1 212 ? 29.076 -4.708 -45.991 1.00 81.50 212 CYS A C 1
ATOM 1711 O O . CYS A 1 212 ? 27.933 -5.167 -46.092 1.00 81.50 212 CYS A O 1
ATOM 1713 N N . LEU A 1 213 ? 30.064 -5.400 -45.417 1.00 80.38 213 LEU A N 1
ATOM 1714 C CA . LEU A 1 213 ? 29.869 -6.720 -44.810 1.00 80.38 213 LEU A CA 1
ATOM 1715 C C . LEU A 1 213 ? 28.977 -6.654 -43.562 1.00 80.38 213 LEU A C 1
ATOM 1717 O O . LEU A 1 213 ? 28.099 -7.493 -43.393 1.00 80.38 213 LEU A O 1
ATOM 1721 N N . CYS A 1 214 ? 29.115 -5.622 -42.728 1.00 77.69 214 CYS A N 1
ATOM 1722 C CA . CYS A 1 214 ? 28.209 -5.415 -41.594 1.00 77.69 214 CYS A CA 1
ATOM 1723 C C . CYS A 1 214 ? 26.773 -5.096 -42.029 1.00 77.69 214 CYS A C 1
ATOM 1725 O O . CYS A 1 214 ? 25.827 -5.609 -41.437 1.00 77.69 214 CYS A O 1
ATOM 1727 N N . ARG A 1 215 ? 26.595 -4.292 -43.085 1.00 75.81 215 ARG A N 1
ATOM 1728 C CA . ARG A 1 215 ? 25.262 -3.959 -43.622 1.00 75.81 215 ARG A CA 1
ATOM 1729 C C . ARG A 1 215 ? 24.544 -5.178 -44.198 1.00 75.81 215 ARG A C 1
ATOM 1731 O O . ARG A 1 215 ? 23.333 -5.290 -44.061 1.00 75.81 215 ARG A O 1
ATOM 1738 N N . SER A 1 216 ? 25.286 -6.092 -44.819 1.00 72.94 216 SER A N 1
ATOM 1739 C CA . SER A 1 216 ? 24.737 -7.342 -45.367 1.00 72.94 216 SER A CA 1
ATOM 1740 C C . SER A 1 216 ? 24.514 -8.435 -44.314 1.00 72.94 216 SER A C 1
ATOM 1742 O O . SER A 1 216 ? 23.791 -9.391 -44.585 1.00 72.94 216 SER A O 1
ATOM 1744 N N . ALA A 1 217 ? 25.080 -8.287 -43.111 1.00 68.25 217 ALA A N 1
ATOM 1745 C CA . ALA A 1 217 ? 24.911 -9.220 -41.996 1.00 68.25 217 ALA A CA 1
ATOM 1746 C C . ALA A 1 217 ? 23.647 -8.968 -41.139 1.00 68.25 217 ALA A C 1
ATOM 1748 O O . ALA A 1 217 ? 23.297 -9.806 -40.305 1.00 68.25 217 ALA A O 1
ATOM 1749 N N . LEU A 1 218 ? 22.927 -7.859 -41.345 1.00 68.56 218 LEU A N 1
ATOM 1750 C CA . LEU A 1 218 ? 21.626 -7.588 -40.713 1.00 68.56 218 LEU A CA 1
ATOM 1751 C C . LEU A 1 218 ? 20.527 -8.387 -41.455 1.00 68.56 218 LEU A C 1
ATOM 1753 O O . LEU A 1 218 ? 20.414 -8.190 -42.666 1.00 68.56 218 LEU A O 1
ATOM 1757 N N . PRO A 1 219 ? 19.712 -9.284 -40.838 1.00 57.56 219 PRO A N 1
ATOM 1758 C CA . PRO A 1 219 ? 19.526 -9.651 -39.425 1.00 57.56 219 PRO A CA 1
ATOM 1759 C C . PRO A 1 219 ? 19.992 -11.098 -39.102 1.00 57.56 219 PRO A C 1
ATOM 1761 O O . PRO A 1 219 ? 19.352 -11.809 -38.330 1.00 57.56 219 PRO A O 1
ATOM 1764 N N . LEU A 1 220 ? 21.073 -11.586 -39.723 1.00 52.12 220 LEU A N 1
ATOM 1765 C CA . LEU A 1 220 ? 21.566 -12.967 -39.556 1.00 52.12 220 LEU A CA 1
ATOM 1766 C C . LEU A 1 220 ? 22.547 -13.139 -38.378 1.00 52.12 220 LEU A C 1
ATOM 1768 O O . LEU A 1 220 ? 22.920 -14.264 -38.055 1.00 52.12 220 LEU A O 1
ATOM 1772 N N . ALA A 1 221 ? 22.976 -12.043 -37.747 1.00 48.06 221 ALA A N 1
ATOM 1773 C CA . ALA A 1 221 ? 24.074 -12.035 -36.775 1.00 48.06 221 ALA A CA 1
ATOM 1774 C C . ALA A 1 221 ? 23.660 -12.041 -35.288 1.00 48.06 221 ALA A C 1
ATOM 1776 O O . ALA A 1 221 ? 24.534 -11.968 -34.426 1.00 48.06 221 ALA A O 1
ATOM 1777 N N . LEU A 1 222 ? 22.369 -12.125 -34.945 1.00 48.47 222 LEU A N 1
ATOM 1778 C CA . LEU A 1 222 ? 21.928 -12.036 -33.546 1.00 48.47 222 LEU A CA 1
ATOM 1779 C C . LEU A 1 222 ? 21.315 -13.359 -33.061 1.00 48.47 222 LEU A C 1
ATOM 1781 O O . LEU A 1 222 ? 20.302 -13.785 -33.617 1.00 48.47 222 LEU A O 1
ATOM 1785 N N . PRO A 1 223 ? 21.896 -14.025 -32.041 1.00 46.22 223 PRO A N 1
ATOM 1786 C CA . PRO A 1 223 ? 21.265 -15.190 -31.436 1.00 46.22 223 PRO A CA 1
ATOM 1787 C C . PRO A 1 223 ? 19.946 -14.783 -30.765 1.00 46.22 223 PRO A C 1
ATOM 1789 O O . PRO A 1 223 ? 19.866 -13.714 -30.147 1.00 46.22 223 PRO A O 1
ATOM 1792 N N . ALA A 1 224 ? 18.939 -15.647 -30.938 1.00 44.56 224 ALA A N 1
ATOM 1793 C CA . ALA A 1 224 ? 17.624 -15.569 -30.301 1.00 44.56 224 ALA A CA 1
ATOM 1794 C C . ALA A 1 224 ? 17.721 -15.488 -28.771 1.00 44.56 224 ALA A C 1
ATOM 1796 O O . ALA A 1 224 ? 18.621 -16.148 -28.199 1.00 44.56 224 ALA A O 1
#

Radius of gyration: 41.52 Å; Cα contacts (8 Å, |Δi|>4): 164; chains: 1; bounding box: 85×32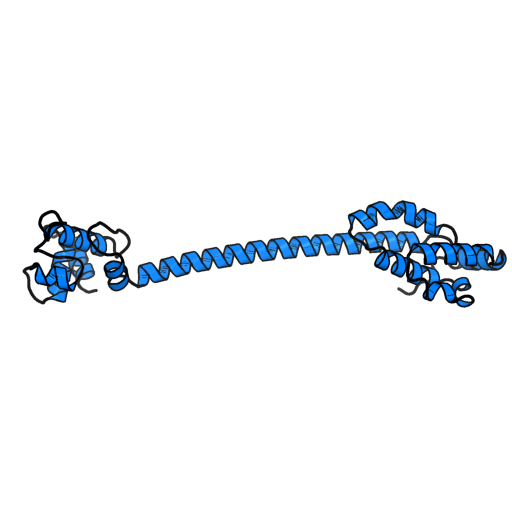×99 Å

Sequence (224 aa):
MSAIAYIEARTEAGRSLGEYPYAKAFFREFTGKAGITSAHVRQVDPAYNPSYRGEATKTDYIRAIDTIIESRGKTWIIPLSKAVITAMFPAVQSGEHQRISHREKIATARSARREQKQKREEMSASENAQSAAWVGLQFCLPGEHKAWLAHWRDELEMAGVSDWELRNILVRWWGAFWIASAPTDWRWCDTLYDLLNELDYVISTSSERDLCLCRSALPLALPA

Solvent-accessible surface area (backbone atoms only — not comparable to full-atom values): 12957 Å² total; per-residue (Å²): 125,63,34,60,58,55,49,51,56,40,48,76,69,70,48,87,77,61,88,54,54,46,31,53,36,40,46,28,72,74,67,75,38,92,74,90,50,73,67,59,51,27,72,66,37,73,86,58,59,94,84,57,85,89,60,86,48,72,64,44,46,42,48,25,48,15,47,19,56,73,48,66,59,73,48,86,45,80,74,61,56,71,66,48,48,45,70,76,30,47,67,57,55,54,50,50,53,49,52,51,54,50,50,49,53,50,52,54,53,52,50,52,52,50,54,52,47,49,54,50,52,49,50,50,47,26,53,49,46,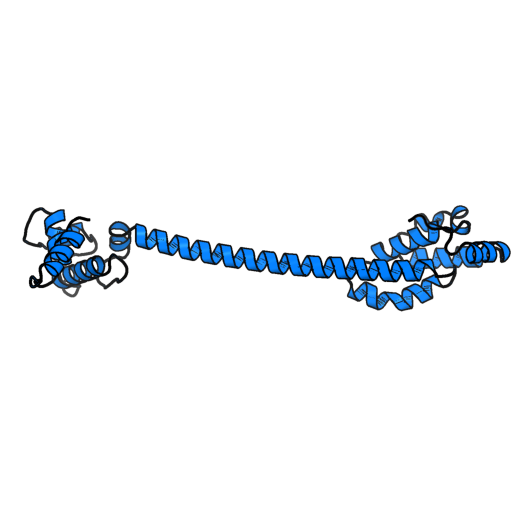52,50,52,50,47,59,54,52,60,72,54,51,98,86,42,61,66,59,52,44,68,68,45,44,67,61,34,49,75,37,68,55,48,65,67,56,55,36,49,54,50,51,58,59,46,64,51,37,74,80,50,69,78,59,63,66,59,77,71,41,90,45,54,68,54,30,56,50,43,51,52,50,53,59,72,71,49,53,72,70,56,53,52,52,54,60,69,39,60,80,80,55,66,85,131

Secondary structure (DSSP, 8-state):
-HHHHHHHHHHHTTPPPPSSHHHHHHHHHHHS-S---HHHHHHH-TT--TT-TTSPPHHHHHHHHHHHHHTTTS---TTS-HHHHHHH-HHHHHHHHHHHHHHHHHHHHHHHHHHHHHHHHHHHHHHHHHHHHHHHHHT--TT-HHHHHHHHHHHHHHTT--HHHHHHHHHHHHTTSGGGGS--GGGG--SHHHHHHHHHHHHHHS-HHHHHHHHHTTTTS---

Mean predicted aligned error: 11.69 Å

Foldseek 3Di:
DVLLVVVVVCVVVVHDADPLSSLQSVLCVVPVDNDDDQVSLCVLPVPDDPPDPPDDDPVNSSVQNSVCVVVLLPDGDPPGDPVSSCVSRVVVVVVVVVVVVVVVVVVVVVVVVVVVVVVVVLVVQLVVLLVVLLVVLLLDAQPCLVVSCVVSVVSNVVSVHDQVNVLVSVVLSLVLAPLCVPDVVLVVDPGSVSNVVVSVVSVVPDDPVSSVVRNVCRPVRDDD